Protein AF-A0A7S4KRR8-F1 (afdb_monomer)

Solvent-accessible surface area (backbone atoms only — not comparable to full-atom values): 12056 Å² total; per-residue (Å²): 136,89,76,77,79,89,68,69,63,74,64,55,74,74,54,78,60,84,80,49,83,87,52,84,79,89,83,80,93,78,90,85,87,77,56,80,87,52,41,64,64,51,51,54,59,52,55,76,64,73,79,77,84,92,72,88,53,81,90,50,73,87,49,55,78,84,73,42,84,67,44,70,57,54,50,50,51,52,52,49,51,53,50,52,51,53,52,52,54,51,35,52,77,71,69,49,80,78,77,76,72,66,87,82,59,71,79,68,79,62,90,62,52,76,65,56,52,47,52,55,53,48,52,51,52,49,52,58,50,50,52,53,51,51,49,55,51,50,51,50,58,48,51,55,51,49,52,53,50,53,53,53,53,51,51,51,53,50,52,68,68,54,60,82,80,67,85,50,80,65,66,63,52,56,57,57,54,54,61,66,62,68,79,75,75,83,133

pLDDT: mean 76.39, std 19.05, range [25.19, 97.94]

Mean predicted aligned error: 14.75 Å

Secondary structure (DSSP, 8-state):
--------HHHHHH---GGGGGSPPPP--------STTHHHHHHHHHHT--------GGGTTS-GGGSTTHHHHHHHHHHHHHHHHHHHHHHHTT---PPPPTTS-----SS-HHHHHHHHHHHHHHHHHHHHHHHHHHHHHHHHHHHHHHHHHHHHHHHH-------THHHHHHHHHHHHSTT---

Structure (mmCIF, N/CA/C/O backbone):
data_AF-A0A7S4KRR8-F1
#
_entry.id   AF-A0A7S4KRR8-F1
#
loop_
_atom_site.group_PDB
_atom_site.id
_atom_site.type_symbol
_atom_site.label_atom_id
_atom_site.label_alt_id
_atom_site.label_comp_id
_atom_site.label_asym_id
_atom_site.label_entity_id
_atom_site.label_seq_id
_atom_site.pdbx_PDB_ins_code
_atom_site.Cartn_x
_atom_site.Cartn_y
_atom_site.Cartn_z
_atom_site.occupancy
_atom_site.B_iso_or_equiv
_atom_site.auth_seq_id
_atom_site.auth_comp_id
_atom_site.auth_asym_id
_atom_site.auth_atom_id
_atom_site.pdbx_PDB_model_num
ATOM 1 N N . MET A 1 1 ? 25.929 10.416 -24.984 1.00 28.77 1 MET A N 1
ATOM 2 C CA . MET A 1 1 ? 25.888 11.420 -26.071 1.00 28.77 1 MET A CA 1
ATOM 3 C C . MET A 1 1 ? 24.657 11.107 -26.909 1.00 28.77 1 MET A C 1
ATOM 5 O O . MET A 1 1 ? 24.677 10.160 -27.684 1.00 28.77 1 MET A O 1
ATOM 9 N N . VAL A 1 2 ? 23.551 11.800 -26.635 1.00 28.25 2 VAL A N 1
ATOM 10 C CA . VAL A 1 2 ? 22.257 11.583 -27.295 1.00 28.25 2 VAL A CA 1
ATOM 11 C C . VAL A 1 2 ? 22.365 12.140 -28.711 1.00 28.25 2 VAL A C 1
ATOM 13 O O . VAL A 1 2 ? 22.336 13.350 -28.912 1.00 28.25 2 VAL A O 1
ATOM 16 N N . LYS A 1 3 ? 22.569 11.261 -29.694 1.00 25.19 3 LYS A N 1
ATOM 17 C CA . LYS A 1 3 ? 22.280 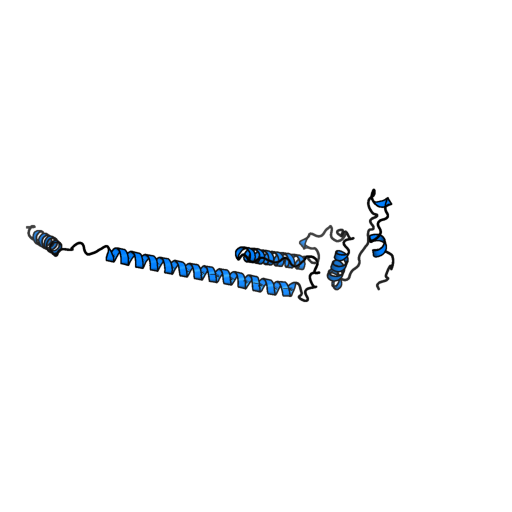11.583 -31.090 1.00 25.19 3 LYS A CA 1
ATOM 18 C C . LYS A 1 3 ? 20.818 11.238 -31.304 1.00 25.19 3 LYS A C 1
ATOM 20 O O . LYS A 1 3 ? 20.469 10.067 -31.424 1.00 25.19 3 LYS A O 1
ATOM 25 N N . ALA A 1 4 ? 19.986 12.271 -31.290 1.00 33.44 4 ALA A N 1
ATOM 26 C CA . ALA A 1 4 ? 18.624 12.187 -31.767 1.00 33.44 4 ALA A CA 1
ATOM 27 C C . ALA A 1 4 ? 18.644 11.631 -33.199 1.00 33.44 4 ALA A C 1
ATOM 29 O O . ALA A 1 4 ? 19.216 12.237 -34.104 1.00 33.44 4 ALA A O 1
ATOM 30 N N . CYS A 1 5 ? 18.031 10.467 -33.401 1.00 31.53 5 CYS A N 1
ATOM 31 C CA . CYS A 1 5 ? 17.281 10.272 -34.630 1.00 31.53 5 CYS A CA 1
ATOM 32 C C . CYS A 1 5 ? 16.010 11.105 -34.459 1.00 31.53 5 CYS A C 1
ATOM 34 O O . CYS A 1 5 ? 15.013 10.622 -33.931 1.00 31.53 5 CYS A O 1
ATOM 36 N N . GLU A 1 6 ? 16.073 12.380 -34.843 1.00 43.22 6 GLU A N 1
ATOM 37 C CA . GLU A 1 6 ? 14.882 13.123 -35.249 1.00 43.22 6 GLU A CA 1
ATOM 38 C C . GLU A 1 6 ? 14.344 12.450 -36.517 1.00 43.22 6 GLU A C 1
ATOM 40 O O . GLU A 1 6 ? 14.723 12.823 -37.619 1.00 43.22 6 GLU A O 1
ATOM 45 N N . MET A 1 7 ? 13.542 11.395 -36.366 1.00 39.62 7 MET A N 1
ATOM 46 C CA . MET A 1 7 ? 12.653 10.890 -37.415 1.00 39.62 7 MET A CA 1
ATOM 47 C C . MET A 1 7 ? 11.446 10.179 -36.777 1.00 39.62 7 MET A C 1
ATOM 49 O O . MET A 1 7 ? 11.552 9.067 -36.265 1.00 39.62 7 MET A O 1
ATOM 53 N N . ASP A 1 8 ? 10.296 10.853 -36.843 1.00 47.62 8 ASP A N 1
ATOM 54 C CA . ASP A 1 8 ? 8.976 10.309 -37.195 1.00 47.62 8 ASP A CA 1
ATOM 55 C C . ASP A 1 8 ? 8.372 9.147 -36.396 1.00 47.62 8 ASP A C 1
ATOM 57 O O . ASP A 1 8 ? 7.669 8.311 -36.967 1.00 47.62 8 ASP A O 1
ATOM 61 N N . ILE A 1 9 ? 8.543 9.090 -35.074 1.00 55.12 9 ILE A N 1
ATOM 62 C CA . ILE A 1 9 ? 7.692 8.198 -34.260 1.00 55.12 9 ILE A CA 1
ATOM 63 C C . ILE A 1 9 ? 6.317 8.851 -34.025 1.00 55.12 9 ILE A C 1
ATOM 65 O O . ILE A 1 9 ? 5.283 8.232 -34.268 1.00 55.12 9 ILE A O 1
ATOM 69 N N . HIS A 1 10 ? 6.285 10.135 -33.646 1.00 49.78 10 HIS A N 1
ATOM 70 C CA . HIS A 1 10 ? 5.034 10.857 -33.368 1.00 49.78 10 HIS A CA 1
ATOM 71 C C . HIS A 1 10 ? 4.153 11.096 -34.607 1.00 49.78 10 HIS A C 1
ATOM 73 O O . HIS A 1 10 ? 2.929 11.113 -34.483 1.00 49.78 10 HIS A O 1
ATOM 79 N N . GLU A 1 11 ? 4.749 11.283 -35.788 1.00 50.28 11 GLU A N 1
ATOM 80 C CA . GLU A 1 11 ? 4.009 11.614 -37.016 1.00 50.28 11 GLU A CA 1
ATOM 81 C C . GLU A 1 11 ? 3.415 10.364 -37.697 1.00 50.28 11 GLU A C 1
ATOM 83 O O . GLU A 1 11 ? 2.292 10.404 -38.207 1.00 50.28 11 GLU A O 1
ATOM 88 N N . ARG A 1 12 ? 4.101 9.212 -37.597 1.00 52.66 12 ARG A N 1
ATOM 89 C CA . ARG A 1 12 ? 3.591 7.910 -38.064 1.00 52.66 12 ARG A CA 1
ATOM 90 C C . ARG A 1 12 ? 2.498 7.321 -37.174 1.00 52.66 12 ARG A C 1
ATOM 92 O O . ARG A 1 12 ? 1.544 6.775 -37.709 1.00 52.66 12 ARG A O 1
ATOM 99 N N . LEU A 1 13 ? 2.588 7.473 -35.849 1.00 55.28 13 LEU A N 1
ATOM 100 C CA . LEU A 1 13 ? 1.563 6.960 -34.923 1.00 55.28 13 LEU A CA 1
ATOM 101 C C . LEU A 1 13 ? 0.211 7.689 -35.050 1.00 55.28 13 LEU A C 1
ATOM 103 O O . LEU A 1 13 ? -0.828 7.127 -34.719 1.00 55.28 13 LEU A O 1
ATOM 107 N N . ARG A 1 14 ? 0.197 8.947 -35.517 1.00 55.78 14 ARG A N 1
ATOM 108 C CA . ARG A 1 14 ? -1.020 9.782 -35.565 1.00 55.78 14 ARG A CA 1
ATOM 109 C C . ARG A 1 14 ? -1.817 9.653 -36.872 1.00 55.78 14 ARG A C 1
ATOM 111 O O . ARG A 1 14 ? -2.965 10.090 -36.918 1.00 55.78 14 ARG A O 1
ATOM 118 N N . SER A 1 15 ? -1.243 9.074 -37.928 1.00 54.81 15 SER A N 1
ATOM 119 C CA . SER A 1 15 ? -1.900 8.956 -39.238 1.00 54.81 15 SER A CA 1
ATOM 120 C C . SER A 1 15 ? -1.900 7.509 -39.748 1.00 54.81 15 SER A C 1
ATOM 122 O O . SER A 1 15 ? -1.055 7.136 -40.560 1.00 54.81 15 SER A O 1
ATOM 124 N N . PRO A 1 16 ? -2.849 6.664 -39.298 1.00 58.31 16 PRO A N 1
ATOM 125 C CA . PRO A 1 16 ? -2.998 5.331 -39.864 1.00 58.31 16 PRO A CA 1
ATOM 126 C C . PRO A 1 16 ? -3.380 5.460 -41.342 1.00 58.31 16 PRO A C 1
ATOM 128 O O . PRO A 1 16 ? -4.400 6.067 -41.688 1.00 58.31 16 PRO A O 1
ATOM 131 N N . HIS A 1 17 ? -2.557 4.907 -42.233 1.00 59.97 17 HIS A N 1
ATOM 132 C CA . HIS A 1 17 ? -2.926 4.816 -43.638 1.00 59.97 17 HIS A CA 1
ATOM 133 C C . HIS A 1 17 ? -4.131 3.863 -43.767 1.00 59.97 17 HIS A C 1
ATOM 135 O O . HIS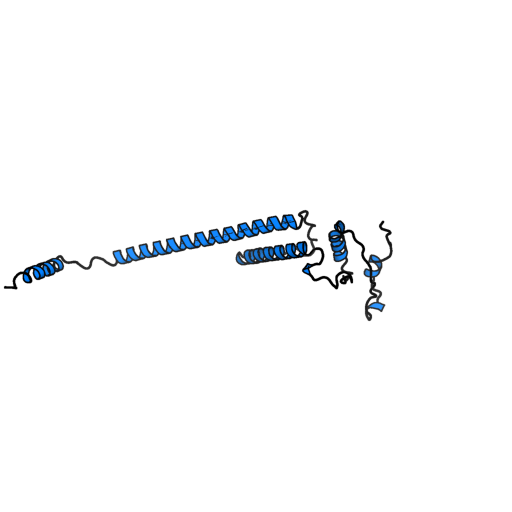 A 1 17 ? -4.120 2.773 -43.196 1.00 59.97 17 HIS A O 1
ATOM 141 N N . PRO A 1 18 ? -5.182 4.229 -44.525 1.00 59.41 18 PRO A N 1
ATOM 142 C CA . PRO A 1 18 ? -6.429 3.457 -44.593 1.00 59.41 18 PRO A CA 1
ATOM 143 C C . PRO A 1 18 ? -6.266 2.031 -45.158 1.00 59.41 18 PRO A C 1
ATOM 145 O O . PRO A 1 18 ? -7.139 1.191 -44.960 1.00 59.41 18 PRO A O 1
ATOM 148 N N . GLU A 1 19 ? -5.147 1.741 -45.825 1.00 60.22 19 GLU A N 1
ATOM 149 C CA . GLU A 1 19 ? -4.787 0.417 -46.358 1.00 60.22 19 GLU A CA 1
ATOM 150 C C . GLU A 1 19 ? -4.396 -0.594 -45.254 1.00 60.22 19 GLU A C 1
ATOM 152 O O . GLU A 1 19 ? -4.506 -1.804 -45.457 1.00 60.22 19 GLU A O 1
ATOM 157 N N . ASP A 1 20 ? -3.988 -0.126 -44.066 1.00 62.31 20 ASP A N 1
ATOM 158 C CA . ASP A 1 20 ? -3.462 -0.980 -42.991 1.00 62.31 20 ASP A CA 1
ATOM 159 C C . ASP A 1 20 ? -4.557 -1.587 -42.093 1.00 62.31 20 ASP A C 1
ATOM 161 O O . ASP A 1 20 ? -4.287 -2.493 -41.311 1.00 62.31 20 ASP A O 1
ATOM 165 N N . ALA A 1 21 ? -5.827 -1.193 -42.248 1.00 69.00 21 ALA A N 1
ATOM 166 C CA . ALA A 1 21 ? -6.932 -1.684 -41.412 1.00 69.00 21 ALA A CA 1
ATOM 167 C C . ALA A 1 21 ? -7.203 -3.204 -41.529 1.00 69.00 21 ALA A C 1
ATOM 169 O O . ALA A 1 21 ? -7.824 -3.797 -40.648 1.00 69.00 21 ALA A O 1
ATOM 170 N N . PHE A 1 22 ? -6.746 -3.853 -42.607 1.00 79.38 22 PHE A N 1
ATOM 171 C CA . PHE A 1 22 ? -6.922 -5.295 -42.844 1.00 79.38 22 PHE A CA 1
ATOM 172 C C . PHE A 1 22 ? -5.655 -6.127 -42.574 1.00 79.38 22 PHE A C 1
ATOM 174 O O . PHE A 1 22 ? -5.625 -7.328 -42.884 1.00 79.38 22 PHE A O 1
ATOM 181 N N . ARG A 1 23 ? -4.584 -5.521 -42.048 1.00 79.56 23 ARG A N 1
ATOM 182 C CA . ARG A 1 23 ? -3.299 -6.178 -41.770 1.00 79.56 23 ARG A CA 1
ATOM 183 C C . ARG A 1 23 ? -2.748 -5.731 -40.416 1.00 79.56 23 ARG A C 1
ATOM 185 O O . ARG A 1 23 ? -3.159 -4.728 -39.859 1.00 79.56 23 ARG A O 1
ATOM 192 N N . SER A 1 24 ? -1.839 -6.523 -39.856 1.00 83.25 24 SER A N 1
ATOM 193 C CA . SER A 1 24 ? -1.116 -6.127 -38.648 1.00 83.25 24 SER A CA 1
ATOM 194 C C . SER A 1 24 ? -0.175 -4.963 -38.950 1.00 83.25 24 SER A C 1
ATOM 196 O O . SER A 1 24 ? 0.504 -4.979 -39.981 1.00 83.25 24 SER A O 1
ATOM 198 N N . GLU A 1 25 ? -0.072 -4.020 -38.018 1.00 78.62 25 GLU A N 1
ATOM 199 C CA . GLU A 1 25 ? 0.896 -2.930 -38.096 1.00 78.62 25 GLU A CA 1
ATOM 200 C C . GLU A 1 25 ? 2.341 -3.455 -38.035 1.00 78.62 25 GLU A C 1
ATOM 202 O O . GLU A 1 25 ? 2.633 -4.519 -37.475 1.00 78.62 25 GLU A O 1
ATOM 207 N N . ARG A 1 26 ? 3.266 -2.730 -38.670 1.00 79.00 26 ARG A N 1
ATOM 208 C CA . ARG A 1 26 ? 4.679 -3.118 -38.713 1.00 79.00 26 ARG A CA 1
ATOM 209 C C . ARG A 1 26 ? 5.337 -2.870 -37.357 1.00 79.00 26 ARG A C 1
ATOM 211 O O . ARG A 1 26 ? 5.502 -1.728 -36.950 1.00 79.00 26 ARG A O 1
ATOM 218 N N . MET A 1 27 ? 5.801 -3.940 -36.718 1.00 81.94 27 MET A N 1
ATOM 219 C CA . MET A 1 27 ? 6.538 -3.876 -35.453 1.00 81.94 27 MET A CA 1
ATOM 220 C C . MET A 1 27 ? 8.050 -3.783 -35.690 1.00 81.94 27 MET A C 1
ATOM 222 O O . MET A 1 27 ? 8.590 -4.456 -36.572 1.00 81.94 27 MET A O 1
ATOM 226 N N . VAL A 1 28 ? 8.744 -2.988 -34.874 1.00 85.25 28 VAL A N 1
ATOM 227 C CA . VAL A 1 28 ? 10.210 -2.858 -34.883 1.00 85.25 28 VAL A CA 1
ATOM 228 C C . VAL A 1 28 ? 10.751 -3.190 -33.496 1.00 85.25 28 VAL A C 1
ATOM 230 O O . VAL A 1 28 ? 10.221 -2.724 -32.492 1.00 85.25 28 VAL A O 1
ATOM 233 N N . LEU A 1 29 ? 11.822 -3.987 -33.439 1.00 85.94 29 LEU A N 1
ATOM 234 C CA . LEU A 1 29 ? 12.554 -4.236 -32.200 1.00 85.94 29 LEU A CA 1
ATOM 235 C C . LEU A 1 29 ? 13.582 -3.120 -31.981 1.00 85.94 29 LEU A C 1
ATOM 237 O O . LEU A 1 29 ? 14.450 -2.904 -32.828 1.00 85.94 29 LEU A O 1
ATOM 241 N N . VAL A 1 30 ? 13.502 -2.442 -30.838 1.00 85.19 30 VAL A N 1
ATOM 242 C CA . VAL A 1 30 ? 14.428 -1.372 -30.444 1.00 85.19 30 VAL A CA 1
ATOM 243 C C . VAL A 1 30 ? 15.174 -1.790 -29.180 1.00 85.19 30 VAL A C 1
ATOM 245 O O . VAL A 1 30 ? 14.573 -2.305 -28.240 1.00 85.19 30 VAL A O 1
ATOM 248 N N . GLN A 1 31 ? 16.489 -1.564 -29.148 1.00 86.94 31 GLN A N 1
ATOM 249 C CA . GLN A 1 31 ? 17.306 -1.764 -27.953 1.00 86.94 31 GLN A CA 1
ATOM 250 C C . GLN A 1 31 ? 17.457 -0.436 -27.204 1.00 86.94 31 GLN A C 1
ATOM 252 O O . GLN A 1 31 ? 18.075 0.501 -27.707 1.00 86.94 31 GLN A O 1
ATOM 257 N N . LEU A 1 32 ? 16.900 -0.369 -25.995 1.00 85.38 32 LEU A N 1
ATOM 258 C CA . LEU A 1 32 ? 16.946 0.810 -25.134 1.00 85.38 32 LEU A CA 1
ATOM 259 C C . LEU A 1 32 ? 18.141 0.711 -24.176 1.00 85.38 32 LEU A C 1
ATOM 261 O O . LEU A 1 32 ? 18.264 -0.259 -23.428 1.00 85.38 32 LEU A O 1
ATOM 265 N N . LEU A 1 33 ? 19.024 1.709 -24.197 1.00 87.06 33 LEU A N 1
ATOM 266 C CA . LEU A 1 33 ? 20.138 1.837 -23.256 1.00 87.06 33 LEU A CA 1
ATOM 267 C C . LEU A 1 33 ? 19.863 3.037 -22.354 1.00 87.06 33 LEU A C 1
ATOM 269 O O . LEU A 1 33 ? 19.815 4.168 -22.831 1.00 87.06 33 LEU A O 1
ATOM 273 N N . MET A 1 34 ? 19.682 2.782 -21.062 1.00 87.31 34 MET A N 1
ATOM 274 C CA . MET A 1 34 ? 19.346 3.797 -20.065 1.00 87.31 34 MET A CA 1
ATOM 275 C C . MET A 1 34 ? 20.239 3.686 -18.838 1.00 87.31 34 MET A C 1
ATOM 277 O O . MET A 1 34 ? 20.687 2.599 -18.468 1.00 87.31 34 MET A O 1
ATOM 281 N N . GLU A 1 35 ? 20.492 4.832 -18.217 1.00 90.56 35 GLU A N 1
ATOM 282 C CA . GLU A 1 35 ? 21.150 4.908 -16.921 1.00 90.56 35 GLU A CA 1
ATOM 283 C C . GLU A 1 35 ? 20.165 4.545 -15.809 1.00 90.56 35 GLU A C 1
ATOM 285 O O . GLU A 1 35 ? 18.971 4.827 -15.905 1.00 90.56 35 GLU A O 1
ATOM 290 N N . ARG A 1 36 ? 20.667 3.908 -14.745 1.00 87.00 36 ARG A N 1
ATOM 291 C CA . ARG A 1 36 ? 19.823 3.385 -13.663 1.00 87.00 36 ARG A CA 1
ATOM 292 C C . ARG A 1 36 ? 19.020 4.482 -12.961 1.00 87.00 36 ARG A C 1
ATOM 294 O O . ARG A 1 36 ? 17.881 4.234 -12.591 1.00 87.00 36 ARG A O 1
ATOM 301 N N . GLU A 1 37 ? 19.603 5.663 -12.791 1.00 87.06 37 GLU A N 1
ATOM 302 C CA . GLU A 1 37 ? 18.969 6.788 -12.092 1.00 87.06 37 GLU A CA 1
ATOM 303 C C . GLU A 1 37 ? 17.810 7.389 -12.896 1.00 87.06 37 GLU A C 1
ATOM 305 O O . GLU A 1 37 ? 16.789 7.754 -12.328 1.00 87.06 37 GLU A O 1
ATOM 310 N N . ALA A 1 38 ? 17.925 7.404 -14.227 1.00 86.88 38 ALA A N 1
ATOM 311 C CA . ALA A 1 38 ? 16.892 7.916 -15.125 1.00 86.88 38 ALA A CA 1
ATOM 312 C C . ALA A 1 38 ? 15.867 6.848 -15.547 1.00 86.88 38 ALA A C 1
ATOM 314 O O . ALA A 1 38 ? 14.983 7.136 -16.356 1.00 86.88 38 ALA A O 1
ATOM 315 N N . ALA A 1 39 ? 15.993 5.610 -15.058 1.00 87.25 39 ALA A N 1
ATOM 316 C CA . ALA A 1 39 ? 15.187 4.488 -15.525 1.00 87.25 39 ALA A CA 1
ATOM 317 C C . ALA A 1 39 ? 13.695 4.673 -15.209 1.00 87.25 39 ALA A C 1
ATOM 319 O O . ALA A 1 39 ? 12.876 4.491 -16.105 1.00 87.25 39 ALA A O 1
ATOM 320 N N . HIS A 1 40 ? 13.348 5.079 -13.981 1.00 86.50 40 HIS A N 1
ATOM 321 C CA . HIS A 1 40 ? 11.953 5.298 -13.573 1.00 86.50 40 HIS A CA 1
ATOM 322 C C . HIS A 1 40 ? 11.304 6.411 -14.399 1.00 86.50 40 HIS A C 1
ATOM 324 O O . HIS A 1 40 ? 10.312 6.170 -15.077 1.00 86.50 40 HIS A O 1
ATOM 330 N N . ASP A 1 41 ? 11.949 7.579 -14.447 1.00 85.56 41 ASP A N 1
ATOM 331 C CA . ASP A 1 41 ? 11.474 8.738 -15.207 1.00 85.56 41 ASP A CA 1
ATOM 332 C C . ASP A 1 41 ? 11.283 8.414 -16.691 1.00 85.56 41 ASP A C 1
ATOM 334 O O . ASP A 1 41 ? 10.259 8.739 -17.282 1.00 85.56 41 ASP A O 1
ATOM 338 N N . SER A 1 42 ? 12.257 7.730 -17.295 1.00 87.38 42 SER A N 1
ATOM 339 C CA . SER A 1 42 ? 12.189 7.373 -18.712 1.00 87.38 42 SER A CA 1
ATOM 340 C C . SER A 1 42 ? 11.068 6.376 -18.989 1.00 87.38 42 SER A C 1
ATOM 342 O O . SER A 1 42 ? 10.373 6.510 -19.989 1.00 87.38 42 SER A O 1
ATOM 344 N N . VAL A 1 43 ? 10.892 5.364 -18.135 1.00 87.62 43 VAL A N 1
ATOM 345 C CA . VAL A 1 43 ? 9.831 4.363 -18.309 1.00 87.62 43 VAL A CA 1
ATOM 346 C C . VAL A 1 43 ? 8.452 4.992 -18.129 1.00 87.62 43 VAL A C 1
ATOM 348 O O . VAL A 1 43 ? 7.559 4.646 -18.896 1.00 87.62 43 VAL A O 1
ATOM 351 N N . ASP A 1 44 ? 8.292 5.944 -17.212 1.00 85.62 44 ASP A N 1
ATOM 352 C CA . ASP A 1 44 ? 7.034 6.675 -17.025 1.00 85.62 44 ASP A CA 1
ATOM 353 C C . ASP A 1 44 ? 6.659 7.484 -18.276 1.00 85.62 44 ASP A C 1
ATOM 355 O O . ASP A 1 44 ? 5.531 7.392 -18.764 1.00 85.62 44 ASP A O 1
ATOM 359 N N . GLU A 1 45 ? 7.610 8.218 -18.864 1.00 84.50 45 GLU A N 1
ATOM 360 C CA . GLU A 1 45 ? 7.362 8.952 -20.113 1.00 84.50 45 GLU A CA 1
ATOM 361 C C . GLU A 1 45 ? 7.050 8.008 -21.284 1.00 84.50 45 GLU A C 1
ATOM 363 O O . GLU A 1 45 ? 6.165 8.281 -22.095 1.00 84.50 45 GLU A O 1
ATOM 368 N N . LEU A 1 46 ? 7.740 6.865 -21.368 1.00 85.44 46 LEU A N 1
ATOM 369 C CA . LEU A 1 46 ? 7.462 5.852 -22.390 1.00 85.44 46 LEU A CA 1
ATO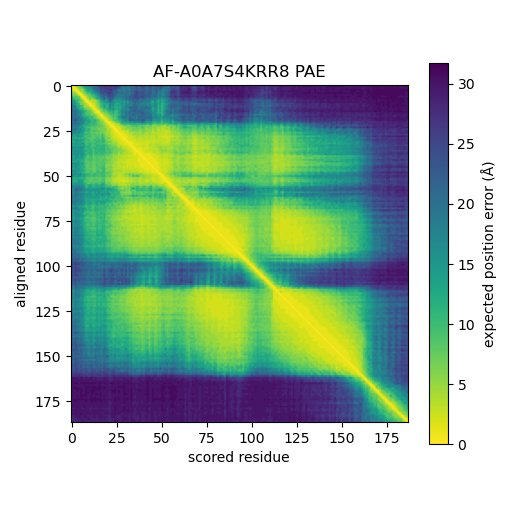M 370 C C . LEU A 1 46 ? 6.098 5.182 -22.178 1.00 85.44 46 LEU A C 1
ATOM 372 O O . LEU A 1 46 ? 5.435 4.843 -23.158 1.00 85.44 46 LEU A O 1
ATOM 376 N N . ALA A 1 47 ? 5.662 5.011 -20.929 1.00 84.50 47 ALA A N 1
ATOM 377 C CA . ALA A 1 47 ? 4.356 4.454 -20.599 1.00 84.50 47 ALA A CA 1
ATOM 378 C C . ALA A 1 47 ? 3.220 5.371 -21.069 1.00 84.50 47 ALA A C 1
ATOM 380 O O . ALA A 1 47 ? 2.250 4.871 -21.632 1.00 84.50 47 ALA A O 1
ATOM 381 N N . ARG A 1 48 ? 3.376 6.698 -20.951 1.00 81.50 48 ARG A N 1
ATOM 382 C CA . ARG A 1 48 ? 2.401 7.680 -21.469 1.00 81.50 48 ARG A CA 1
ATOM 383 C C . ARG A 1 48 ? 2.223 7.641 -22.987 1.00 81.50 48 ARG A C 1
ATOM 385 O O . ARG A 1 48 ? 1.192 8.073 -23.491 1.00 81.50 48 ARG A O 1
ATOM 392 N N . LEU A 1 49 ? 3.224 7.166 -23.730 1.00 83.81 49 LEU A N 1
ATOM 393 C CA . LEU A 1 49 ? 3.126 7.028 -25.187 1.00 83.81 49 LEU A CA 1
ATOM 394 C C . LEU A 1 49 ? 2.288 5.814 -25.618 1.00 83.81 49 LEU A C 1
ATOM 396 O O . LEU A 1 49 ? 1.873 5.764 -26.773 1.00 83.81 49 LEU A O 1
ATOM 400 N N . GLU A 1 50 ? 2.084 4.835 -24.727 1.00 79.88 50 GLU A N 1
ATOM 401 C CA . GLU A 1 50 ? 1.248 3.637 -24.926 1.00 79.88 50 GLU A CA 1
ATOM 402 C C . GLU A 1 50 ? 1.566 2.792 -26.184 1.00 79.88 50 GLU A C 1
ATOM 404 O O . GLU A 1 50 ? 0.754 1.986 -26.632 1.00 79.88 50 GLU A O 1
ATOM 409 N N . CYS A 1 51 ? 2.764 2.928 -26.763 1.00 80.00 51 CYS A N 1
ATOM 410 C CA . CYS A 1 51 ? 3.118 2.335 -28.062 1.00 80.00 51 CYS A CA 1
ATOM 411 C C . CYS A 1 51 ? 4.236 1.280 -27.997 1.00 80.00 51 CYS A C 1
ATOM 413 O O . CYS A 1 51 ? 4.826 0.924 -29.019 1.00 80.00 51 CYS A O 1
ATOM 415 N N . MET A 1 52 ? 4.559 0.778 -26.801 1.00 83.69 52 MET A N 1
ATOM 416 C CA . MET A 1 52 ? 5.709 -0.102 -26.582 1.00 83.69 52 MET A CA 1
ATOM 417 C C . MET A 1 52 ? 5.336 -1.383 -25.844 1.00 83.69 52 MET A C 1
ATOM 419 O O . MET A 1 52 ? 4.544 -1.386 -24.907 1.00 83.69 52 MET A O 1
ATOM 423 N N . HIS A 1 53 ? 5.968 -2.484 -26.250 1.00 84.94 53 HIS A N 1
ATOM 424 C CA . HIS A 1 53 ? 5.886 -3.766 -25.564 1.00 84.94 53 HIS A CA 1
ATOM 425 C C . HIS A 1 53 ? 7.273 -4.167 -25.059 1.00 84.94 53 HIS A C 1
ATOM 427 O O . HIS A 1 53 ? 8.193 -4.373 -25.853 1.00 84.94 53 HIS A O 1
ATOM 433 N N . PHE A 1 54 ? 7.427 -4.280 -23.739 1.00 87.19 54 PHE A N 1
ATOM 434 C CA . PHE A 1 54 ? 8.682 -4.702 -23.122 1.00 87.19 54 PHE A CA 1
ATOM 435 C C . PHE A 1 54 ? 8.829 -6.224 -23.178 1.00 87.19 54 PHE A C 1
ATOM 437 O O . PHE A 1 54 ? 7.948 -6.964 -22.744 1.00 87.19 54 PHE A O 1
ATOM 444 N N . ILE A 1 55 ? 9.972 -6.685 -23.681 1.00 85.44 55 ILE A N 1
ATOM 445 C CA . ILE A 1 55 ? 10.332 -8.104 -23.748 1.00 85.44 55 ILE A CA 1
ATOM 446 C C . ILE A 1 55 ? 11.423 -8.368 -22.710 1.00 85.44 55 ILE A C 1
ATOM 448 O O . ILE A 1 55 ? 12.316 -7.540 -22.518 1.00 85.44 55 ILE A O 1
ATOM 452 N N . ASP A 1 56 ? 11.367 -9.525 -22.045 1.00 80.38 56 ASP A N 1
ATOM 453 C CA . ASP A 1 56 ? 12.423 -9.914 -21.112 1.00 80.38 56 ASP A CA 1
ATOM 454 C C . ASP A 1 56 ? 13.749 -10.112 -21.861 1.00 80.38 56 ASP A C 1
ATOM 456 O O . ASP A 1 56 ? 13.831 -10.847 -22.850 1.00 80.38 56 ASP A O 1
ATOM 460 N N . SER A 1 57 ? 14.791 -9.432 -21.389 1.00 76.69 57 SER A N 1
ATOM 461 C CA . SER A 1 57 ? 16.118 -9.505 -21.996 1.00 76.69 57 SER A CA 1
ATOM 462 C C . SER A 1 57 ? 16.719 -10.901 -21.826 1.00 76.69 57 SER A C 1
ATOM 464 O O . SER A 1 57 ? 16.536 -11.544 -20.789 1.00 76.69 57 SER A O 1
ATOM 466 N N . ASP A 1 58 ? 17.521 -11.346 -22.796 1.00 69.88 58 ASP A N 1
ATOM 467 C CA . ASP A 1 58 ? 18.221 -12.635 -22.716 1.00 69.88 58 ASP A CA 1
ATOM 468 C C . ASP A 1 58 ? 19.064 -12.776 -21.434 1.00 69.88 58 ASP A C 1
ATOM 470 O O . ASP A 1 58 ? 19.174 -13.864 -20.880 1.00 69.88 58 ASP A O 1
ATOM 474 N N . ALA A 1 59 ? 19.567 -11.663 -20.888 1.00 71.25 59 ALA A N 1
ATOM 475 C CA . ALA A 1 59 ? 20.353 -11.623 -19.652 1.00 71.25 59 ALA A CA 1
ATOM 476 C C . ALA A 1 59 ? 19.563 -11.951 -18.364 1.00 71.25 59 ALA A C 1
ATOM 478 O O . ALA A 1 59 ? 20.162 -12.127 -17.297 1.00 71.25 59 ALA A O 1
ATOM 479 N N . ASN A 1 60 ? 18.231 -11.998 -18.432 1.00 77.00 60 ASN A N 1
ATOM 480 C CA . ASN A 1 60 ? 17.346 -12.248 -17.292 1.00 77.00 60 ASN A CA 1
ATOM 481 C C . ASN A 1 60 ? 16.601 -13.588 -17.381 1.00 77.00 60 ASN A C 1
ATOM 483 O O . ASN A 1 60 ? 15.899 -13.944 -16.431 1.00 77.00 60 ASN A O 1
ATOM 487 N N . LYS A 1 61 ? 16.782 -14.351 -18.469 1.00 77.94 61 LYS A N 1
ATOM 488 C CA . LYS A 1 61 ? 16.139 -15.662 -18.667 1.00 77.94 61 LYS A CA 1
ATOM 489 C C . LYS A 1 61 ? 16.595 -16.710 -17.649 1.00 77.94 61 LYS A C 1
ATOM 491 O O . LYS A 1 61 ? 15.782 -17.513 -17.206 1.00 77.94 61 LYS A O 1
ATOM 496 N N . ASP A 1 62 ? 17.848 -16.633 -17.209 1.00 80.19 62 ASP A N 1
ATOM 497 C CA . ASP A 1 62 ? 18.422 -17.563 -16.225 1.00 80.19 62 ASP A CA 1
ATOM 498 C C . ASP A 1 62 ? 18.229 -17.107 -14.767 1.00 80.19 62 ASP A C 1
ATOM 500 O O . ASP A 1 62 ? 18.569 -17.827 -13.827 1.00 80.19 62 ASP A O 1
ATOM 504 N N . LYS A 1 63 ? 17.692 -15.897 -14.549 1.00 84.12 63 LYS A N 1
ATOM 505 C CA . LYS A 1 63 ? 17.512 -15.321 -13.211 1.00 84.12 63 LYS A CA 1
ATOM 506 C C . LYS A 1 63 ? 16.104 -15.578 -12.698 1.00 84.12 63 LYS A C 1
ATOM 508 O O . LYS A 1 63 ? 15.109 -15.218 -13.332 1.00 84.12 63 LYS A O 1
ATOM 513 N N . THR A 1 64 ? 16.018 -16.104 -11.479 1.00 84.81 64 THR A N 1
ATOM 514 C CA . THR A 1 64 ? 14.736 -16.230 -10.769 1.00 84.81 64 THR A CA 1
ATOM 515 C C . THR A 1 64 ? 14.174 -14.841 -10.456 1.00 84.81 64 THR A C 1
ATOM 517 O O . THR A 1 64 ? 14.942 -13.901 -10.257 1.00 84.81 64 THR A O 1
ATOM 520 N N . ALA A 1 65 ? 12.848 -14.702 -10.350 1.00 81.50 65 ALA A N 1
ATOM 521 C CA . ALA A 1 65 ? 12.173 -13.431 -10.063 1.00 81.50 65 ALA A CA 1
ATOM 522 C C . ALA A 1 65 ? 12.799 -12.641 -8.894 1.00 81.50 65 ALA A C 1
ATOM 524 O O . ALA A 1 65 ? 12.933 -11.429 -8.982 1.00 81.50 65 ALA A O 1
ATOM 525 N N . PHE A 1 66 ? 13.265 -13.322 -7.844 1.00 83.00 66 PHE A N 1
ATOM 526 C CA . PHE A 1 66 ? 13.883 -12.701 -6.664 1.00 83.00 66 PHE A CA 1
ATOM 527 C C . PHE A 1 66 ? 15.320 -12.200 -6.858 1.00 83.00 66 PHE A C 1
ATOM 529 O O . PHE A 1 66 ? 15.809 -11.432 -6.038 1.00 83.00 66 PHE A O 1
ATOM 536 N N . GLN A 1 67 ? 16.004 -12.653 -7.907 1.00 86.56 67 GLN A N 1
ATOM 537 C CA . GLN A 1 67 ? 17.379 -12.260 -8.241 1.00 86.56 67 GLN A CA 1
ATOM 538 C C . GLN A 1 67 ? 17.414 -11.114 -9.258 1.00 86.56 67 GLN A C 1
ATOM 540 O O . GLN A 1 67 ? 18.489 -10.669 -9.667 1.00 86.56 67 GLN A O 1
ATOM 545 N N . ARG A 1 68 ? 16.241 -10.670 -9.718 1.00 86.69 68 ARG A N 1
ATOM 546 C CA . ARG A 1 68 ? 16.113 -9.570 -10.665 1.00 86.69 68 ARG A CA 1
ATOM 547 C C . ARG A 1 68 ? 16.405 -8.236 -9.963 1.00 86.69 68 ARG A C 1
ATOM 549 O O . ARG A 1 68 ? 16.230 -8.116 -8.749 1.00 86.69 68 ARG A O 1
ATOM 556 N N . PRO A 1 69 ? 16.877 -7.229 -10.708 1.00 85.44 69 PRO A N 1
ATOM 557 C CA . PRO A 1 69 ? 16.986 -5.875 -10.175 1.00 85.44 69 PRO A CA 1
ATOM 558 C C . PRO A 1 69 ? 15.598 -5.317 -9.784 1.00 85.44 69 PRO A C 1
ATOM 560 O O . PRO A 1 69 ? 14.579 -5.784 -10.289 1.00 85.44 69 PRO A O 1
ATOM 563 N N . TRP A 1 70 ? 15.571 -4.348 -8.860 1.00 85.88 70 TRP A N 1
ATOM 564 C CA . TRP A 1 70 ? 14.373 -3.651 -8.337 1.00 85.88 70 TRP A CA 1
ATOM 565 C C . TRP A 1 70 ? 13.351 -4.488 -7.540 1.00 85.88 70 TRP A C 1
ATOM 567 O O . TRP A 1 70 ? 12.305 -3.979 -7.148 1.00 85.88 70 TRP A O 1
ATOM 577 N N . VAL A 1 71 ? 13.654 -5.744 -7.194 1.00 89.94 71 VAL A N 1
ATOM 578 C CA . VAL A 1 71 ? 12.746 -6.601 -6.396 1.00 89.94 71 VAL A CA 1
ATOM 579 C C . VAL A 1 71 ? 12.384 -5.990 -5.037 1.00 89.94 71 VAL A C 1
ATOM 581 O O . VAL A 1 71 ? 11.270 -6.185 -4.557 1.00 89.94 71 VAL A O 1
ATOM 584 N N . SER A 1 72 ? 13.303 -5.257 -4.404 1.00 89.12 72 SER A N 1
ATOM 585 C CA . SER A 1 72 ? 13.041 -4.569 -3.134 1.00 89.12 72 SER A CA 1
ATOM 586 C C . SER A 1 72 ? 11.959 -3.498 -3.263 1.00 89.12 72 SER A C 1
ATOM 588 O O . SER A 1 72 ? 11.094 -3.410 -2.401 1.00 89.12 72 SER A O 1
ATOM 590 N N . GLU A 1 73 ? 11.984 -2.723 -4.346 1.00 88.06 73 GLU A N 1
ATOM 591 C CA . GLU A 1 73 ? 11.010 -1.658 -4.604 1.00 88.06 73 GLU A CA 1
ATOM 592 C C . GLU A 1 73 ? 9.646 -2.239 -4.979 1.00 88.06 73 GLU A C 1
ATOM 594 O O . GLU A 1 73 ? 8.625 -1.774 -4.486 1.00 88.06 73 GLU A O 1
ATOM 599 N N . VAL A 1 74 ? 9.618 -3.326 -5.759 1.00 90.19 74 VAL A N 1
ATOM 600 C CA . VAL A 1 74 ? 8.368 -4.044 -6.061 1.00 90.19 74 VAL A CA 1
ATOM 601 C C . VAL A 1 74 ? 7.715 -4.566 -4.780 1.00 90.19 74 VAL A C 1
ATOM 603 O O . VAL A 1 74 ? 6.516 -4.390 -4.584 1.00 90.19 74 VAL A O 1
ATOM 606 N N . ARG A 1 75 ? 8.503 -5.152 -3.870 1.00 91.00 75 ARG A N 1
ATOM 607 C CA . ARG A 1 75 ? 7.997 -5.599 -2.562 1.00 91.00 75 ARG A CA 1
ATOM 608 C C . ARG A 1 75 ? 7.473 -4.441 -1.716 1.00 91.00 75 ARG A C 1
ATOM 610 O O . ARG A 1 75 ? 6.440 -4.591 -1.075 1.00 91.00 75 ARG A O 1
ATOM 617 N N . LEU A 1 76 ? 8.153 -3.295 -1.744 1.00 90.94 76 LEU A N 1
ATOM 618 C CA . LEU A 1 76 ? 7.707 -2.089 -1.049 1.00 90.94 76 LEU A CA 1
ATOM 619 C C . LEU A 1 76 ? 6.337 -1.625 -1.568 1.00 90.94 76 LEU A C 1
ATOM 621 O O . LEU A 1 76 ? 5.436 -1.357 -0.777 1.00 90.94 76 LEU A O 1
ATOM 625 N N . CYS A 1 77 ? 6.144 -1.611 -2.889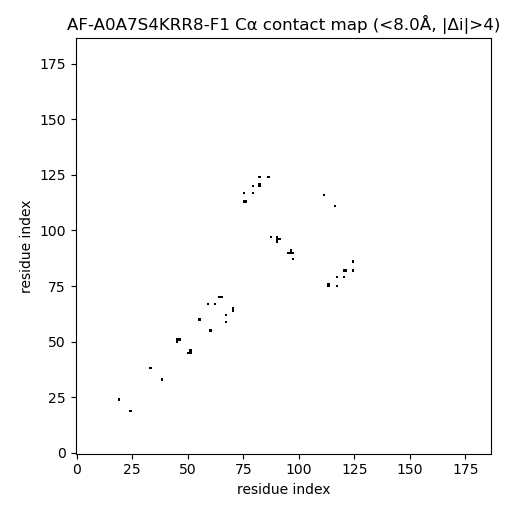 1.00 91.81 77 CYS A N 1
ATOM 626 C CA . CYS A 1 77 ? 4.851 -1.318 -3.505 1.00 91.81 77 CYS A CA 1
ATOM 627 C C . CYS A 1 77 ? 3.764 -2.331 -3.110 1.00 91.81 77 CYS A C 1
ATOM 629 O O . CYS A 1 77 ? 2.633 -1.932 -2.836 1.00 91.81 77 CYS A O 1
ATOM 631 N N . ASP A 1 78 ? 4.085 -3.625 -3.046 1.00 93.50 78 ASP A N 1
ATOM 632 C CA . ASP A 1 78 ? 3.136 -4.655 -2.605 1.00 93.50 78 ASP A CA 1
ATOM 633 C C . ASP A 1 78 ? 2.690 -4.439 -1.147 1.00 93.50 78 ASP A C 1
ATOM 635 O O . ASP A 1 78 ? 1.498 -4.552 -0.831 1.00 93.50 78 ASP A O 1
ATOM 639 N N . ASP A 1 79 ? 3.620 -4.064 -0.266 1.00 92.50 79 ASP A N 1
ATOM 640 C CA . ASP A 1 79 ? 3.322 -3.736 1.130 1.00 92.50 79 ASP A CA 1
ATOM 641 C C . ASP A 1 79 ? 2.457 -2.473 1.253 1.00 92.50 79 ASP A C 1
ATOM 643 O O . ASP A 1 79 ? 1.477 -2.462 2.007 1.00 92.50 79 ASP A O 1
ATOM 647 N N . LEU A 1 80 ? 2.744 -1.443 0.455 1.00 92.81 80 LEU A N 1
ATOM 648 C CA . LEU A 1 80 ? 1.925 -0.232 0.372 1.00 92.81 80 LEU A CA 1
ATOM 649 C C . LEU A 1 80 ? 0.509 -0.534 -0.132 1.00 92.81 80 LEU A C 1
ATOM 651 O O . LEU A 1 80 ? -0.483 -0.085 0.445 1.00 92.81 80 LEU A O 1
ATOM 655 N N . LEU A 1 81 ? 0.377 -1.365 -1.166 1.00 93.12 81 LEU A N 1
ATOM 656 C CA . LEU A 1 81 ? -0.923 -1.803 -1.673 1.00 93.12 81 LEU A CA 1
ATOM 657 C C . LEU A 1 81 ? -1.710 -2.585 -0.616 1.00 93.12 81 LEU A C 1
ATOM 659 O O . LEU A 1 81 ? -2.932 -2.430 -0.520 1.00 93.12 81 LEU A O 1
ATOM 663 N N . ARG A 1 82 ? -1.041 -3.407 0.201 1.00 94.88 82 ARG A N 1
ATOM 664 C CA . ARG A 1 82 ? -1.668 -4.094 1.341 1.00 94.88 82 ARG A CA 1
ATOM 665 C C . ARG A 1 82 ? -2.222 -3.088 2.356 1.00 94.88 82 ARG A C 1
ATOM 667 O O . ARG A 1 82 ? -3.355 -3.263 2.811 1.00 94.88 82 ARG A O 1
ATOM 674 N N . GLN A 1 83 ? -1.467 -2.040 2.683 1.00 93.62 83 GLN A N 1
ATOM 675 C CA . GLN A 1 83 ? -1.892 -0.970 3.597 1.00 93.62 83 GLN A CA 1
ATOM 676 C C . GLN A 1 83 ? -3.085 -0.182 3.045 1.00 93.62 83 GLN A C 1
ATOM 678 O O . GLN A 1 83 ? -4.103 -0.032 3.725 1.00 93.62 83 GLN A O 1
ATOM 683 N N . LEU A 1 84 ? -3.030 0.221 1.775 1.00 92.31 84 LEU A N 1
ATOM 684 C CA . LEU A 1 84 ? -4.120 0.943 1.115 1.00 92.31 84 LEU A CA 1
ATOM 685 C C . LEU A 1 84 ? -5.418 0.125 1.064 1.00 92.31 84 LEU A C 1
ATOM 687 O O . LEU A 1 84 ? -6.508 0.674 1.244 1.00 92.31 84 LEU A O 1
ATOM 691 N N . ARG A 1 85 ? -5.334 -1.200 0.878 1.00 92.94 85 ARG A N 1
ATOM 692 C CA . ARG A 1 85 ? -6.511 -2.085 0.966 1.00 92.94 85 ARG A CA 1
ATOM 693 C C . ARG A 1 85 ? -7.143 -2.044 2.356 1.00 92.94 85 ARG A C 1
ATOM 695 O O . ARG A 1 85 ? -8.366 -1.947 2.446 1.00 92.94 85 ARG A O 1
ATOM 702 N N . LEU A 1 86 ? -6.333 -2.057 3.417 1.00 91.56 86 LEU A N 1
ATOM 703 C CA . LEU A 1 86 ? -6.818 -1.952 4.795 1.00 91.56 86 LEU A CA 1
ATOM 704 C C . LEU A 1 86 ? -7.539 -0.619 5.038 1.00 91.56 86 LEU A C 1
ATOM 706 O O . LEU A 1 86 ? -8.632 -0.616 5.609 1.00 91.56 86 LEU A O 1
ATOM 710 N N . PHE A 1 87 ? -6.980 0.499 4.569 1.00 92.19 87 PHE A N 1
ATOM 711 C CA . PHE A 1 87 ? -7.620 1.813 4.692 1.00 92.19 87 PHE A CA 1
ATOM 712 C C . PHE A 1 87 ? -8.924 1.896 3.912 1.00 92.19 87 PHE A C 1
ATOM 714 O O . PHE A 1 87 ? -9.936 2.344 4.449 1.00 92.19 87 PHE A O 1
ATOM 721 N N . ARG A 1 88 ? -8.939 1.381 2.681 1.00 91.38 88 ARG A N 1
ATOM 722 C CA . ARG A 1 88 ? -10.151 1.316 1.864 1.00 91.38 88 ARG A CA 1
ATOM 723 C C . ARG A 1 88 ? -11.255 0.517 2.552 1.00 91.38 88 ARG A C 1
ATOM 725 O O . ARG A 1 88 ? -12.407 0.945 2.565 1.00 91.38 88 ARG A O 1
ATOM 732 N N . ASP A 1 89 ? -10.918 -0.630 3.130 1.00 91.88 89 ASP A N 1
ATOM 733 C CA . ASP A 1 89 ? -11.898 -1.482 3.801 1.00 91.88 89 ASP A CA 1
ATOM 734 C C . ASP A 1 89 ? -12.412 -0.847 5.101 1.00 91.88 89 ASP A C 1
ATOM 736 O O . ASP A 1 89 ? -13.599 -0.963 5.408 1.00 91.88 89 ASP A O 1
ATOM 740 N N . LYS A 1 90 ? -11.567 -0.112 5.835 1.00 90.06 90 LYS A N 1
ATOM 741 C CA . LYS A 1 90 ? -12.001 0.686 6.992 1.00 90.06 90 LYS A CA 1
ATOM 742 C C . LYS A 1 90 ? -12.906 1.848 6.603 1.00 90.06 90 LYS A C 1
ATOM 744 O O . LYS A 1 90 ? -13.970 1.996 7.198 1.00 90.06 90 LYS A O 1
ATOM 749 N N . ALA A 1 91 ? -12.531 2.621 5.588 1.00 90.50 91 ALA A N 1
ATOM 750 C CA . ALA A 1 91 ? -13.340 3.724 5.078 1.00 90.50 91 ALA A CA 1
ATOM 751 C C . ALA A 1 91 ? -14.737 3.238 4.661 1.00 90.50 91 ALA A C 1
ATOM 753 O O . ALA A 1 91 ? -15.744 3.820 5.061 1.00 90.50 91 ALA A O 1
ATOM 754 N N . ARG A 1 92 ? -14.807 2.096 3.963 1.00 89.81 92 ARG A N 1
ATOM 755 C CA . ARG A 1 92 ? -16.076 1.451 3.594 1.00 89.81 92 ARG A CA 1
ATOM 756 C C . ARG A 1 92 ? -16.922 1.060 4.803 1.00 89.81 92 ARG A C 1
ATOM 758 O O . ARG A 1 92 ? -18.124 1.297 4.788 1.00 89.81 92 ARG A O 1
ATOM 765 N N . ARG A 1 93 ? -16.322 0.482 5.851 1.00 89.88 93 ARG A N 1
ATOM 766 C CA . ARG A 1 93 ? -17.046 0.123 7.088 1.00 89.88 93 ARG A CA 1
ATOM 767 C C . ARG A 1 93 ? -17.615 1.343 7.811 1.00 89.88 93 ARG A C 1
ATOM 769 O O . ARG A 1 93 ? -18.658 1.228 8.439 1.00 89.88 93 ARG A O 1
ATOM 776 N N . LEU A 1 94 ? -16.947 2.489 7.702 1.00 88.69 94 LEU A N 1
ATOM 777 C CA . LEU A 1 94 ? -17.396 3.766 8.261 1.00 88.69 94 LEU A CA 1
ATOM 778 C C . LEU A 1 94 ? -18.404 4.503 7.360 1.00 88.69 94 LEU A C 1
ATOM 780 O O . LEU A 1 94 ? -18.861 5.582 7.721 1.00 88.69 94 LEU A O 1
ATOM 784 N N . GLY A 1 95 ? -18.751 3.949 6.191 1.00 88.06 95 GLY A N 1
ATOM 785 C CA . GLY A 1 95 ? -19.650 4.595 5.232 1.00 88.06 95 GLY A CA 1
ATOM 786 C C . GLY A 1 95 ? -19.037 5.803 4.519 1.00 88.06 95 GLY A C 1
ATOM 787 O O . GLY A 1 95 ? -19.767 6.596 3.930 1.00 88.06 95 GLY A O 1
ATOM 788 N N . LEU A 1 96 ? -17.710 5.959 4.556 1.00 85.50 96 LEU A N 1
ATOM 789 C CA . LEU A 1 96 ? -17.019 7.042 3.863 1.00 85.50 96 LEU A CA 1
ATOM 790 C C . LEU A 1 96 ? -16.978 6.738 2.361 1.00 85.50 96 LEU A C 1
ATOM 792 O O . LEU A 1 96 ? -16.388 5.742 1.929 1.00 85.50 96 LEU A O 1
ATOM 796 N N . SER A 1 97 ? -17.596 7.600 1.552 1.00 77.38 97 SER A N 1
ATOM 797 C CA . SER A 1 97 ? -17.452 7.553 0.099 1.00 77.38 97 SER A CA 1
ATOM 798 C C . SER A 1 97 ? -16.060 8.052 -0.275 1.00 77.38 97 SER A C 1
ATOM 800 O O . SER A 1 97 ? -15.767 9.244 -0.189 1.00 77.38 97 SER A O 1
ATOM 802 N N . LEU A 1 98 ? -15.190 7.134 -0.689 1.00 75.44 98 LEU A N 1
ATOM 803 C CA . LEU A 1 98 ? -13.935 7.498 -1.335 1.00 75.44 98 LEU A CA 1
ATOM 804 C C . LEU A 1 98 ? -14.288 8.051 -2.717 1.00 75.44 98 LEU A C 1
ATOM 806 O O . LEU A 1 98 ? -14.579 7.282 -3.633 1.00 75.44 98 LEU A O 1
ATOM 810 N N . ASN A 1 99 ? -14.325 9.377 -2.847 1.00 68.12 99 ASN A N 1
ATOM 811 C CA . ASN A 1 99 ? -14.463 10.021 -4.146 1.00 68.12 99 ASN A CA 1
ATOM 812 C C . ASN A 1 99 ? -13.254 9.601 -4.984 1.00 68.12 99 ASN A C 1
ATOM 814 O O . ASN A 1 99 ? -12.117 9.894 -4.616 1.00 68.12 99 ASN A O 1
ATOM 818 N N . SER A 1 100 ? -13.483 8.876 -6.079 1.00 61.50 100 SER A N 1
ATOM 819 C CA . SER A 1 100 ? -12.434 8.671 -7.069 1.00 61.50 100 SER A CA 1
ATOM 820 C C . SER A 1 100 ? -12.061 10.044 -7.610 1.00 61.50 100 SER A C 1
ATOM 822 O O . SER A 1 100 ? -12.923 10.733 -8.162 1.00 61.50 100 SER A O 1
ATOM 824 N N . LEU A 1 101 ? -10.803 10.447 -7.438 1.00 60.84 101 LEU A N 1
ATOM 825 C CA . LEU A 1 101 ? -10.251 11.537 -8.234 1.00 60.84 101 LEU A CA 1
ATOM 826 C C . LEU A 1 101 ? -10.483 11.199 -9.718 1.00 60.84 101 LEU A C 1
ATOM 828 O O . LEU A 1 101 ? -10.440 10.013 -10.076 1.00 60.84 101 LEU A O 1
ATOM 832 N N . PRO A 1 102 ? -10.809 12.187 -10.566 1.00 58.28 102 PRO A N 1
ATOM 833 C CA . PRO A 1 102 ? -10.923 11.947 -11.996 1.00 58.28 102 PRO A CA 1
ATOM 834 C C . PRO A 1 102 ? -9.616 11.323 -12.497 1.00 58.28 102 PRO A C 1
ATOM 836 O O . PRO A 1 102 ? -8.536 11.834 -12.222 1.00 58.28 102 PRO A O 1
ATOM 839 N N . LEU A 1 103 ? -9.735 10.201 -13.211 1.00 56.44 103 LEU A N 1
ATOM 840 C CA . LEU A 1 103 ? -8.613 9.424 -13.758 1.00 56.44 103 LEU A CA 1
ATOM 841 C C . LEU A 1 103 ? -7.717 10.235 -14.719 1.00 56.44 103 LEU A C 1
ATOM 843 O O . LEU A 1 103 ? -6.620 9.783 -15.022 1.00 56.44 103 LEU A O 1
ATOM 847 N N . ASP A 1 104 ? -8.185 11.403 -15.173 1.00 53.28 104 ASP A N 1
ATOM 848 C CA . ASP A 1 104 ? -7.492 12.302 -16.105 1.00 53.28 104 ASP A CA 1
ATOM 849 C C . ASP A 1 104 ? -6.530 13.293 -15.429 1.00 53.28 104 ASP A C 1
ATOM 851 O O . ASP A 1 104 ? -5.772 13.973 -16.123 1.00 53.28 104 ASP A O 1
ATOM 855 N N . GLU A 1 105 ? -6.538 13.417 -14.097 1.00 54.12 105 GLU A N 1
ATOM 856 C CA . GLU A 1 105 ? -5.451 14.128 -13.426 1.00 54.12 105 GLU A CA 1
ATOM 857 C C . GLU A 1 105 ? -4.269 13.172 -13.298 1.00 54.12 105 GLU A C 1
ATOM 859 O O . GLU A 1 105 ? -4.292 12.244 -12.486 1.00 54.12 105 GLU A O 1
ATOM 864 N N . GLU A 1 106 ? -3.247 13.408 -14.132 1.00 56.59 106 GLU A N 1
ATOM 865 C CA . GLU A 1 106 ? -1.910 12.829 -13.981 1.00 56.59 106 GLU A CA 1
ATOM 866 C C . GLU A 1 106 ? -1.594 12.762 -12.485 1.00 56.59 106 GLU A C 1
ATOM 868 O O . GLU A 1 106 ? -1.646 13.815 -11.836 1.00 56.59 106 GLU A O 1
ATOM 873 N N . PRO A 1 107 ? -1.315 11.572 -11.913 1.00 55.47 107 PRO A N 1
ATOM 874 C CA . PRO A 1 107 ? -0.961 11.469 -10.511 1.00 55.47 107 PRO A CA 1
ATOM 875 C C . PRO A 1 107 ? 0.268 12.345 -10.330 1.00 55.47 107 PRO A C 1
ATOM 877 O O . PRO A 1 107 ? 1.361 11.992 -10.776 1.00 55.47 107 PRO A O 1
ATOM 880 N N . GLY A 1 108 ? 0.048 13.544 -9.781 1.00 51.28 108 GLY A N 1
ATOM 881 C CA . GLY A 1 108 ? 1.067 14.569 -9.685 1.00 51.28 108 GLY A CA 1
ATOM 882 C C . GLY A 1 108 ? 2.258 13.914 -9.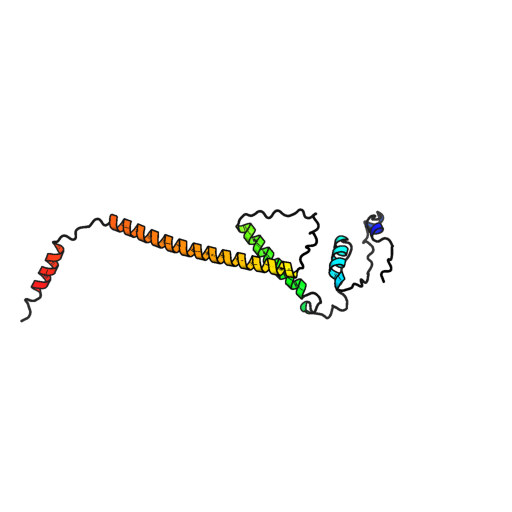033 1.00 51.28 108 GLY A C 1
ATOM 883 O O . GLY A 1 108 ? 2.105 13.404 -7.925 1.00 51.28 108 GLY A O 1
ATOM 884 N N . ARG A 1 109 ? 3.369 13.840 -9.781 1.00 54.53 109 ARG A N 1
ATOM 885 C CA . ARG A 1 109 ? 4.622 13.185 -9.402 1.00 54.53 109 ARG A CA 1
ATOM 886 C C . ARG A 1 109 ? 4.874 13.521 -7.940 1.00 54.53 109 ARG A C 1
ATOM 888 O O . ARG A 1 109 ? 5.264 14.646 -7.625 1.00 54.53 109 ARG A O 1
ATOM 895 N N . GLY A 1 110 ? 4.505 12.595 -7.056 1.00 53.09 110 GLY A N 1
ATOM 896 C CA . GLY A 1 110 ? 4.509 12.854 -5.630 1.00 53.09 110 GLY A CA 1
ATOM 897 C C . GLY A 1 110 ? 5.940 13.197 -5.283 1.00 53.09 110 GLY A C 1
ATOM 898 O O . GLY A 1 110 ? 6.834 12.399 -5.534 1.00 53.09 110 GLY A O 1
ATOM 899 N N . SER A 1 111 ? 6.179 14.407 -4.784 1.00 50.88 111 SER A N 1
ATOM 900 C CA . SER A 1 111 ? 7.529 14.846 -4.420 1.00 50.88 111 SER A CA 1
ATOM 901 C C . SER A 1 111 ? 8.151 13.971 -3.319 1.00 50.88 111 SER A C 1
ATOM 903 O O . SER A 1 111 ? 9.343 14.107 -3.052 1.00 50.88 111 SER A O 1
ATOM 905 N N . ALA A 1 112 ? 7.353 13.122 -2.667 1.00 62.84 112 ALA A N 1
ATOM 906 C CA . ALA A 1 112 ? 7.792 12.153 -1.679 1.00 62.84 112 ALA A CA 1
ATOM 907 C C . ALA A 1 112 ? 8.342 10.898 -2.369 1.00 62.84 112 ALA A C 1
ATOM 909 O O . ALA A 1 112 ? 7.701 10.330 -3.258 1.00 62.84 112 ALA A O 1
ATOM 910 N N . GLY A 1 113 ? 9.520 10.444 -1.939 1.00 77.12 113 GLY A N 1
ATOM 911 C CA . GLY A 1 113 ? 10.034 9.155 -2.376 1.00 77.12 113 GLY A CA 1
ATOM 912 C C . GLY A 1 113 ? 9.112 8.023 -1.912 1.00 77.12 113 GLY A C 1
ATOM 913 O O . GLY A 1 113 ? 8.418 8.138 -0.903 1.00 77.12 113 GLY A O 1
ATOM 914 N N . LEU A 1 114 ? 9.138 6.886 -2.614 1.00 82.94 114 LEU A N 1
ATOM 915 C CA . LEU A 1 114 ? 8.372 5.689 -2.234 1.00 82.94 114 LEU A CA 1
ATOM 916 C C . LEU A 1 114 ? 8.647 5.249 -0.779 1.00 82.94 114 LEU A C 1
ATOM 918 O O . LEU A 1 114 ? 7.770 4.694 -0.121 1.00 82.94 114 LEU A O 1
ATOM 922 N N . GLY A 1 115 ? 9.864 5.507 -0.285 1.00 85.75 115 GLY A N 1
ATOM 923 C CA . GLY A 1 115 ? 10.269 5.237 1.095 1.00 85.75 115 GLY A CA 1
ATOM 924 C C . GLY A 1 115 ? 9.561 6.120 2.123 1.00 85.75 115 GLY A C 1
ATOM 925 O O . GLY A 1 115 ? 9.026 5.589 3.090 1.00 85.75 115 GLY A O 1
ATOM 926 N N . ASP A 1 116 ? 9.495 7.431 1.887 1.00 89.00 116 ASP A N 1
ATOM 927 C CA . ASP A 1 116 ? 8.845 8.379 2.804 1.00 89.00 116 ASP A CA 1
ATOM 928 C C . ASP A 1 116 ? 7.347 8.065 2.910 1.00 89.00 116 ASP A C 1
ATOM 930 O O . ASP A 1 116 ? 6.790 7.942 4.000 1.00 89.00 116 ASP A O 1
ATOM 934 N N . LEU A 1 117 ? 6.714 7.799 1.761 1.00 88.50 117 LEU A N 1
ATOM 935 C CA . LEU A 1 117 ? 5.317 7.377 1.702 1.00 88.50 117 LEU A CA 1
ATOM 936 C C . LEU A 1 117 ? 5.079 6.067 2.470 1.00 88.50 117 LEU A C 1
ATOM 938 O O . LEU A 1 117 ? 4.037 5.888 3.102 1.00 88.50 117 LEU A O 1
ATOM 942 N N . HIS A 1 118 ? 6.031 5.134 2.423 1.00 90.06 118 HIS A N 1
ATOM 943 C CA . HIS A 1 118 ? 5.937 3.893 3.183 1.00 90.06 118 HIS A CA 1
ATOM 944 C C . HIS A 1 118 ? 6.027 4.109 4.690 1.00 90.06 118 HIS A C 1
ATOM 946 O O . HIS A 1 118 ? 5.291 3.456 5.435 1.00 90.06 118 HIS A O 1
ATOM 952 N N . GLU A 1 119 ? 6.887 5.013 5.147 1.00 92.56 119 GLU A N 1
ATOM 953 C CA . GLU A 1 119 ? 6.983 5.360 6.563 1.00 92.56 119 GLU A CA 1
ATOM 954 C C . GLU A 1 119 ? 5.674 5.984 7.061 1.00 92.56 119 GLU A C 1
ATOM 956 O O . GLU A 1 119 ? 5.087 5.486 8.028 1.00 92.56 119 GLU A O 1
ATOM 961 N N . GLU A 1 120 ? 5.144 6.970 6.331 1.00 91.75 120 GLU A N 1
ATOM 962 C CA . GLU A 1 120 ? 3.872 7.626 6.654 1.00 91.75 120 GLU A CA 1
ATOM 963 C C . GLU A 1 120 ? 2.699 6.631 6.698 1.00 91.75 120 GLU A C 1
ATOM 965 O O . GLU A 1 120 ? 1.935 6.587 7.667 1.00 91.75 120 GLU A O 1
ATOM 970 N N . LEU A 1 121 ? 2.553 5.776 5.677 1.00 92.88 121 LEU A N 1
ATOM 971 C CA . LEU A 1 121 ? 1.464 4.792 5.633 1.00 92.88 121 LEU A CA 1
ATOM 972 C C . LEU A 1 121 ? 1.610 3.713 6.715 1.00 92.88 121 LEU A C 1
ATOM 974 O O . LEU A 1 121 ? 0.602 3.210 7.223 1.00 92.88 121 LEU A O 1
ATOM 978 N N . THR A 1 122 ? 2.838 3.382 7.113 1.00 94.25 122 THR A N 1
ATOM 979 C CA . THR A 1 122 ? 3.101 2.442 8.209 1.00 94.25 122 THR A CA 1
ATOM 980 C C . THR A 1 122 ? 2.745 3.040 9.565 1.00 94.25 122 THR A C 1
ATOM 982 O O . THR A 1 122 ? 2.138 2.352 10.394 1.00 94.25 122 THR A O 1
ATOM 985 N N . GLU A 1 123 ? 3.050 4.318 9.792 1.00 95.94 123 GLU A N 1
ATOM 986 C CA . GLU A 1 123 ? 2.626 5.020 11.002 1.00 95.94 123 GLU A CA 1
ATOM 987 C C . GLU A 1 123 ? 1.098 5.110 11.093 1.00 95.94 123 GLU A C 1
ATOM 989 O O . GLU A 1 123 ? 0.522 4.740 12.122 1.00 95.94 123 GLU A O 1
ATOM 994 N N . LEU A 1 124 ? 0.431 5.484 9.999 1.00 94.88 124 LEU A N 1
ATOM 995 C CA . LEU A 1 124 ? -1.030 5.519 9.933 1.00 94.88 124 LEU A CA 1
ATOM 996 C C . LEU A 1 124 ? -1.646 4.135 10.173 1.00 94.88 124 LEU A C 1
ATOM 998 O O . LEU A 1 124 ? -2.624 4.014 10.911 1.00 94.88 124 LEU A O 1
ATOM 1002 N N . GLU A 1 125 ? -1.077 3.062 9.605 1.00 94.81 125 GLU A N 1
ATOM 1003 C CA . GLU A 1 125 ? -1.539 1.689 9.860 1.00 94.81 125 GLU A CA 1
ATOM 1004 C C . GLU A 1 125 ? -1.440 1.340 11.353 1.00 94.81 125 GLU A C 1
ATOM 1006 O O . GLU A 1 125 ? -2.361 0.723 11.904 1.00 94.81 125 GLU A O 1
ATOM 1011 N N . ARG A 1 126 ? -0.345 1.735 12.015 1.00 96.00 126 ARG A N 1
ATOM 1012 C CA . ARG A 1 126 ? -0.147 1.528 13.453 1.00 96.00 126 ARG A CA 1
ATOM 1013 C C . ARG A 1 126 ? -1.196 2.282 14.264 1.00 96.00 126 ARG A C 1
ATOM 1015 O O . ARG A 1 126 ? -1.874 1.658 15.080 1.00 96.00 126 ARG A O 1
ATOM 1022 N N . GLU A 1 127 ? -1.375 3.577 14.020 1.00 96.38 127 GLU A N 1
ATOM 1023 C CA . GLU A 1 127 ? -2.345 4.408 14.742 1.00 96.38 127 GLU A CA 1
ATOM 1024 C C . GLU A 1 127 ? -3.767 3.847 14.612 1.00 96.38 127 GLU A C 1
ATOM 1026 O O . GLU A 1 127 ? -4.471 3.632 15.600 1.00 96.38 127 GLU A O 1
ATOM 1031 N N . ILE A 1 128 ? -4.159 3.495 13.393 1.00 94.06 128 ILE A N 1
ATOM 1032 C CA . ILE A 1 128 ? -5.470 2.936 13.077 1.00 94.06 128 ILE A CA 1
ATOM 1033 C C . ILE A 1 128 ? -5.705 1.577 13.761 1.00 94.06 128 ILE A C 1
ATOM 1035 O O . ILE A 1 128 ? -6.844 1.252 14.116 1.00 94.06 128 ILE A O 1
ATOM 1039 N N . LYS A 1 129 ? -4.664 0.758 13.951 1.00 94.50 129 LYS A N 1
ATOM 1040 C CA . LYS A 1 129 ? -4.753 -0.497 14.722 1.00 94.50 129 LYS A CA 1
ATOM 1041 C C . LYS A 1 129 ? -4.827 -0.242 16.225 1.00 94.50 129 LYS A C 1
ATOM 1043 O O . LYS A 1 129 ? -5.574 -0.932 16.919 1.00 94.50 129 LYS A O 1
ATOM 1048 N N . GLU A 1 130 ? -4.087 0.739 16.731 1.00 96.88 130 GLU A N 1
ATOM 1049 C CA . GLU A 1 130 ? -4.147 1.138 18.137 1.00 96.88 130 GLU A CA 1
ATOM 1050 C C . GLU A 1 130 ? -5.521 1.694 18.506 1.00 96.88 130 GLU A C 1
ATOM 1052 O O . GLU A 1 130 ? -6.076 1.311 19.536 1.00 96.88 130 GLU A O 1
ATOM 1057 N N . MET A 1 131 ? -6.101 2.545 17.657 1.00 95.69 131 MET A N 1
ATOM 1058 C CA . MET A 1 131 ? -7.450 3.077 17.845 1.00 95.69 131 MET A CA 1
ATOM 1059 C C . MET A 1 131 ? -8.497 1.963 17.903 1.00 95.69 131 MET A C 1
ATOM 1061 O O . MET A 1 131 ? -9.301 1.946 18.831 1.00 95.69 131 MET A O 1
ATOM 1065 N N . ASP A 1 132 ? -8.443 0.983 16.995 1.00 94.31 132 ASP A N 1
ATOM 1066 C CA . ASP A 1 132 ? -9.322 -0.193 17.062 1.00 94.31 132 ASP A CA 1
ATOM 1067 C C . ASP A 1 132 ? -9.144 -0.972 18.373 1.00 94.31 132 ASP A C 1
ATOM 1069 O O . ASP A 1 132 ? -10.118 -1.451 18.957 1.00 94.31 132 ASP A O 1
ATOM 1073 N N . GLY A 1 133 ? -7.901 -1.131 18.835 1.00 96.62 133 GLY A N 1
ATOM 1074 C CA . GLY A 1 133 ? -7.593 -1.802 20.097 1.00 96.62 133 GLY A CA 1
ATOM 1075 C C . GLY A 1 133 ? -8.184 -1.067 21.300 1.00 96.62 133 GLY A C 1
ATOM 1076 O O . GLY A 1 133 ? -8.829 -1.691 22.149 1.00 96.62 133 GLY A O 1
ATOM 1077 N N . ARG A 1 134 ? -8.019 0.261 21.338 1.00 96.75 134 ARG A N 1
ATOM 1078 C CA . ARG A 1 134 ? -8.595 1.143 22.364 1.00 96.75 134 ARG A CA 1
ATOM 1079 C C . ARG A 1 134 ? -10.121 1.091 22.339 1.00 96.75 134 ARG A C 1
ATOM 1081 O O . ARG A 1 134 ? -10.716 0.896 23.396 1.00 96.75 134 ARG A O 1
ATOM 1088 N N . GLN A 1 135 ? -10.735 1.167 21.158 1.00 95.69 135 GLN A N 1
ATOM 1089 C CA . GLN A 1 135 ? -12.187 1.087 20.995 1.00 95.69 135 GLN A CA 1
ATOM 1090 C C . GLN A 1 135 ? -12.730 -0.227 21.559 1.00 95.69 135 GLN A C 1
ATOM 1092 O O . GLN A 1 135 ? -13.573 -0.215 22.447 1.00 95.69 135 GLN A O 1
ATOM 1097 N N . ARG A 1 136 ? -12.161 -1.369 21.152 1.00 96.31 136 ARG A N 1
ATOM 1098 C CA . ARG A 1 136 ? -12.589 -2.683 21.661 1.00 96.31 136 ARG A CA 1
ATOM 1099 C C . ARG A 1 136 ? -12.407 -2.817 23.170 1.00 96.31 136 ARG A C 1
ATOM 1101 O O . ARG A 1 136 ? -13.183 -3.514 23.814 1.00 96.31 136 ARG A O 1
ATOM 1108 N N . SER A 1 137 ? -11.356 -2.221 23.735 1.00 97.44 137 SER A N 1
ATOM 1109 C CA . SER A 1 137 ? -11.149 -2.231 25.186 1.00 97.44 137 SER A CA 1
ATOM 1110 C C . SER A 1 137 ? -12.208 -1.412 25.912 1.00 97.44 137 SER A C 1
ATOM 1112 O O . SER A 1 137 ? -12.731 -1.869 26.923 1.00 97.44 137 SER A O 1
ATOM 1114 N N . MET A 1 138 ? -12.532 -0.231 25.386 1.00 97.38 138 MET A N 1
ATOM 1115 C CA . MET A 1 138 ? -13.577 0.626 25.934 1.00 97.38 138 MET A CA 1
ATOM 1116 C C . MET A 1 138 ? -14.944 -0.051 25.850 1.00 97.38 138 MET A C 1
ATOM 1118 O O . MET A 1 138 ? -15.661 -0.074 26.846 1.00 97.38 138 MET A O 1
ATOM 1122 N N . ASP A 1 139 ? -15.257 -0.672 24.711 1.00 97.19 139 ASP A N 1
ATOM 1123 C CA . ASP A 1 139 ? -16.502 -1.411 24.515 1.00 97.19 139 ASP A CA 1
ATOM 1124 C C . ASP A 1 139 ? -16.616 -2.566 25.516 1.00 97.19 139 ASP A C 1
ATOM 1126 O O . ASP A 1 139 ? -17.664 -2.732 26.131 1.00 97.19 139 ASP A O 1
ATOM 1130 N N . ARG A 1 140 ? -15.550 -3.347 25.744 1.00 97.62 140 ARG A N 1
ATOM 1131 C CA . ARG A 1 140 ? -15.570 -4.420 26.757 1.00 97.62 140 ARG A CA 1
ATOM 1132 C C . ARG A 1 140 ? -15.843 -3.877 28.155 1.00 97.62 140 ARG A C 1
ATOM 1134 O O . ARG A 1 140 ? -16.789 -4.319 28.795 1.00 97.62 140 ARG A O 1
ATOM 1141 N N . SER A 1 141 ? -15.084 -2.874 28.593 1.00 97.75 141 SER A N 1
ATOM 1142 C CA . SER A 1 141 ? -15.281 -2.275 29.918 1.00 97.75 141 SER A CA 1
ATOM 1143 C C . SER A 1 141 ? -16.647 -1.600 30.073 1.00 97.75 141 SER A C 1
ATOM 1145 O O . SER A 1 141 ? -17.170 -1.517 31.182 1.00 97.75 141 SER A O 1
ATOM 1147 N N . TYR A 1 142 ? -17.233 -1.098 28.984 1.00 97.94 142 TYR A N 1
ATOM 1148 C CA . TYR A 1 142 ? -18.595 -0.575 28.984 1.00 97.94 142 TYR A CA 1
ATOM 1149 C C . TYR A 1 142 ? -19.626 -1.692 29.181 1.00 97.94 142 TYR A C 1
ATOM 1151 O O . TYR A 1 142 ? -20.476 -1.570 30.062 1.00 97.94 142 TYR A O 1
ATOM 1159 N N . HIS A 1 143 ? -19.525 -2.789 28.423 1.00 97.94 143 HIS A N 1
ATOM 1160 C CA . HIS A 1 143 ? -20.439 -3.927 28.553 1.00 97.94 143 HIS A CA 1
ATOM 1161 C C . HIS A 1 143 ? -20.325 -4.606 29.924 1.00 97.94 143 HIS A C 1
ATOM 1163 O O . HIS A 1 143 ? -21.351 -4.864 30.540 1.00 97.94 143 HIS A O 1
ATOM 1169 N N . GLU A 1 144 ? -19.116 -4.784 30.462 1.00 97.31 144 GLU A N 1
ATOM 1170 C CA . GLU A 1 144 ? -18.905 -5.302 31.825 1.00 97.31 144 GLU A CA 1
ATOM 1171 C C . GLU A 1 144 ? -19.655 -4.455 32.867 1.00 97.31 144 GLU A C 1
ATOM 1173 O O . GLU A 1 144 ? -20.385 -4.967 33.715 1.00 97.31 144 GLU A O 1
ATOM 1178 N N . LYS A 1 145 ? -19.533 -3.123 32.786 1.00 97.00 145 LYS A N 1
ATOM 1179 C CA . LYS A 1 145 ? -20.247 -2.210 33.692 1.00 97.00 145 LYS A CA 1
ATOM 1180 C C . LYS A 1 145 ? -21.758 -2.257 33.497 1.00 97.00 145 LYS A C 1
ATOM 1182 O O . LYS A 1 145 ? -22.493 -2.152 34.477 1.00 97.00 145 LYS A O 1
ATOM 1187 N N . LEU A 1 146 ? -22.218 -2.395 32.256 1.00 97.94 146 LEU A N 1
ATOM 1188 C CA . LEU A 1 146 ? -23.636 -2.511 31.938 1.00 97.94 146 LEU A CA 1
ATOM 1189 C C . LEU A 1 146 ? -24.228 -3.791 32.540 1.00 97.94 146 LEU A C 1
ATOM 1191 O O . LEU A 1 146 ? -25.281 -3.731 33.169 1.00 97.94 146 LEU A O 1
ATOM 1195 N N . GLU A 1 147 ? -23.528 -4.919 32.417 1.00 97.00 147 GLU A N 1
ATOM 1196 C CA . GLU A 1 147 ? -23.918 -6.195 33.022 1.00 97.00 147 GLU A CA 1
ATOM 1197 C C . GLU A 1 147 ? -23.997 -6.087 34.548 1.00 97.00 147 GLU A C 1
ATOM 1199 O O . GLU A 1 147 ? -25.008 -6.466 35.142 1.00 97.00 147 GLU A O 1
ATOM 1204 N N . HIS A 1 148 ? -22.986 -5.492 35.189 1.00 96.69 148 HIS A N 1
ATOM 1205 C CA . HIS A 1 148 ? -23.016 -5.242 36.631 1.00 96.69 148 HIS A CA 1
ATOM 1206 C C . HIS A 1 148 ? -24.219 -4.391 37.050 1.00 96.69 148 HIS A C 1
ATOM 1208 O O . HIS A 1 148 ? -24.885 -4.705 38.036 1.00 96.69 148 HIS A O 1
ATOM 1214 N N . LEU A 1 149 ? -24.521 -3.332 36.298 1.00 97.25 149 LEU A N 1
ATOM 1215 C CA . LEU A 1 149 ? -25.656 -2.461 36.581 1.00 97.25 149 LEU A CA 1
ATOM 1216 C C . LEU A 1 149 ? -26.991 -3.205 36.433 1.00 97.25 149 LEU A C 1
ATOM 1218 O O . LEU A 1 149 ? -27.861 -3.051 37.288 1.00 97.25 149 LEU A O 1
ATOM 1222 N N . MET A 1 150 ? -27.135 -4.056 35.413 1.00 95.25 150 MET A N 1
ATOM 1223 C CA . MET A 1 150 ? -28.327 -4.892 35.238 1.00 95.25 150 MET A CA 1
ATOM 1224 C C . MET A 1 150 ? -28.512 -5.890 36.387 1.00 95.25 150 MET A C 1
ATOM 1226 O O . MET A 1 150 ? -29.633 -6.068 36.858 1.00 95.25 150 MET A O 1
ATOM 1230 N N . VAL A 1 151 ? -27.433 -6.509 36.881 1.00 95.94 151 VAL A N 1
ATOM 1231 C CA . VAL A 1 151 ? -27.501 -7.417 38.041 1.00 95.94 151 VAL A CA 1
ATOM 1232 C C . VAL A 1 151 ? -27.962 -6.672 39.292 1.00 95.94 151 VAL A C 1
ATOM 1234 O O . VAL A 1 151 ? -28.815 -7.176 40.018 1.00 95.94 151 VAL A O 1
ATOM 1237 N N . VAL A 1 152 ? -27.439 -5.466 39.532 1.00 94.81 152 VAL A N 1
ATOM 1238 C CA . VAL A 1 152 ? -27.840 -4.646 40.685 1.00 94.81 152 VAL A CA 1
ATOM 1239 C C . VAL A 1 152 ? -29.307 -4.234 40.586 1.00 94.81 152 VAL A C 1
ATOM 1241 O O . VAL A 1 152 ? -30.038 -4.395 41.556 1.00 94.81 152 VAL A O 1
ATOM 1244 N N . GLN A 1 153 ? -29.760 -3.766 39.421 1.00 94.31 153 GLN A N 1
ATOM 1245 C CA . GLN A 1 153 ? -31.169 -3.417 39.211 1.00 94.31 153 GLN A CA 1
ATOM 1246 C C . GLN A 1 153 ? -32.085 -4.621 39.415 1.00 94.31 153 GLN A C 1
ATOM 1248 O O . GLN A 1 153 ? -33.112 -4.516 40.077 1.00 94.31 153 GLN A O 1
ATOM 1253 N N . ARG A 1 154 ? -31.690 -5.789 38.899 1.00 93.06 154 ARG A N 1
ATOM 1254 C CA . ARG A 1 154 ? -32.470 -7.009 39.078 1.00 93.06 154 ARG A CA 1
ATOM 1255 C C . ARG A 1 154 ? -32.523 -7.450 40.541 1.00 93.06 154 ARG A C 1
ATOM 1257 O O . ARG A 1 154 ? -33.569 -7.900 40.991 1.00 93.06 154 ARG A O 1
ATOM 1264 N N . ALA A 1 155 ? -31.418 -7.328 41.275 1.00 92.19 155 ALA A N 1
ATOM 1265 C CA . ALA A 1 155 ? -31.380 -7.629 42.703 1.00 92.19 155 ALA A CA 1
ATOM 1266 C C . ALA A 1 155 ? -32.272 -6.673 43.513 1.00 92.19 155 ALA A C 1
ATOM 1268 O O . ALA A 1 155 ? -32.958 -7.126 44.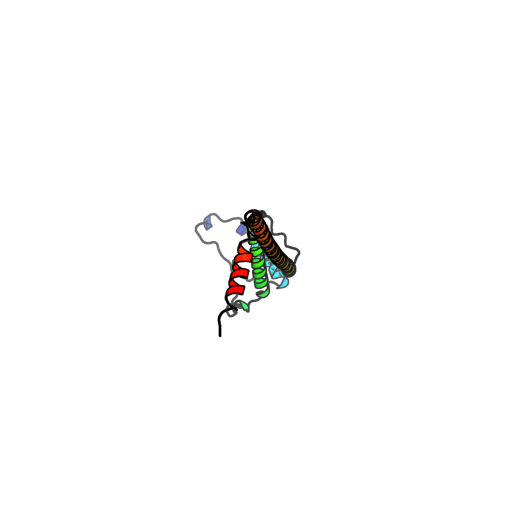423 1.00 92.19 155 ALA A O 1
ATOM 1269 N N . ASP A 1 156 ? -32.303 -5.386 43.157 1.00 91.56 156 ASP A N 1
ATOM 1270 C CA . ASP A 1 156 ? -33.176 -4.386 43.782 1.00 91.56 156 ASP A CA 1
ATOM 1271 C C . ASP A 1 156 ? -34.663 -4.680 43.512 1.00 91.56 156 ASP A C 1
ATOM 1273 O O . ASP A 1 156 ? -35.477 -4.687 44.433 1.00 91.56 156 ASP A O 1
ATOM 1277 N N . GLU A 1 157 ? -35.021 -5.044 42.274 1.00 89.81 157 GLU A N 1
ATOM 1278 C CA . GLU A 1 157 ? -36.379 -5.487 41.926 1.00 89.81 157 GLU A CA 1
ATOM 1279 C C . GLU A 1 157 ? -36.819 -6.724 42.717 1.00 89.81 157 GLU A C 1
ATOM 1281 O O . GLU A 1 157 ? -37.951 -6.777 43.192 1.00 89.81 157 GLU A O 1
ATOM 1286 N N . GLU A 1 158 ? -35.954 -7.733 42.845 1.00 86.25 158 GLU A N 1
ATOM 1287 C CA . GLU A 1 158 ? -36.264 -8.942 43.616 1.00 86.25 158 GLU A CA 1
ATOM 1288 C C . GLU A 1 158 ? -36.351 -8.647 45.118 1.00 86.25 158 GLU A C 1
ATOM 1290 O O . GLU A 1 158 ? -37.207 -9.217 45.787 1.00 86.25 158 GLU A O 1
ATOM 1295 N N . LEU A 1 159 ? -35.543 -7.722 45.648 1.00 83.06 159 LEU A N 1
ATOM 1296 C CA . LEU A 1 159 ? -35.638 -7.270 47.040 1.00 83.06 159 LEU A CA 1
ATOM 1297 C C . LEU A 1 159 ? -36.965 -6.541 47.304 1.00 83.06 159 LEU A C 1
ATOM 1299 O O . LEU A 1 159 ? -37.620 -6.801 48.307 1.00 83.06 159 LEU A O 1
ATOM 1303 N N . LEU A 1 160 ? -37.384 -5.668 46.384 1.00 79.62 160 LEU A N 1
ATOM 1304 C CA . LEU A 1 160 ? -38.670 -4.964 46.441 1.00 79.62 160 LEU A CA 1
ATOM 1305 C C . LEU A 1 160 ? -39.863 -5.909 46.235 1.00 79.62 160 LEU A C 1
ATOM 1307 O O . LEU A 1 160 ? -40.948 -5.666 46.757 1.00 79.62 160 LEU A O 1
ATOM 1311 N N . ARG A 1 161 ? -39.690 -6.988 45.461 1.00 74.31 161 ARG A N 1
ATOM 1312 C CA . ARG A 1 161 ? -40.718 -8.019 45.249 1.00 74.31 161 ARG A CA 1
ATOM 1313 C C . ARG A 1 161 ? -40.811 -8.982 46.428 1.00 74.31 161 ARG A C 1
ATOM 1315 O O . ARG A 1 161 ? -41.904 -9.459 46.735 1.00 74.31 161 ARG A O 1
ATOM 1322 N N . ALA A 1 162 ? -39.688 -9.249 47.085 1.00 65.25 162 ALA A N 1
ATOM 1323 C CA . ALA A 1 162 ? -39.599 -9.954 48.351 1.00 65.25 162 ALA A CA 1
ATOM 1324 C C . ALA A 1 162 ? -39.979 -9.021 49.515 1.00 65.25 162 ALA A C 1
ATOM 1326 O O . ALA A 1 162 ? -39.219 -8.838 50.462 1.00 65.25 162 ALA A O 1
ATOM 1327 N N . GLU A 1 163 ? -41.189 -8.456 49.479 1.00 53.69 163 GLU A N 1
ATOM 1328 C CA . GLU A 1 163 ? -41.843 -8.022 50.715 1.00 53.69 163 GLU A CA 1
ATOM 1329 C C . GLU A 1 163 ? -41.842 -9.213 51.688 1.00 53.69 163 GLU A C 1
ATOM 1331 O O . GLU A 1 163 ? -42.112 -10.344 51.262 1.00 53.69 163 GLU A O 1
ATOM 1336 N N . PRO A 1 164 ? -41.501 -9.009 52.973 1.00 53.34 164 PRO A N 1
ATOM 1337 C CA . PRO A 1 164 ? -41.183 -10.090 53.884 1.00 53.34 164 PRO A CA 1
ATOM 1338 C C . PRO A 1 164 ? -42.409 -10.980 54.056 1.00 53.34 164 PRO A C 1
ATOM 1340 O O . PRO A 1 164 ? -43.328 -10.678 54.822 1.00 53.34 164 PRO A O 1
ATOM 1343 N N . SER A 1 165 ? -42.407 -12.137 53.397 1.00 45.69 165 SER A N 1
ATOM 1344 C CA . SER A 1 165 ? -43.164 -13.278 53.879 1.00 45.69 165 SER A CA 1
ATOM 1345 C C . SER A 1 165 ? -42.554 -13.653 55.226 1.00 45.69 165 SER A C 1
ATOM 1347 O O . SER A 1 165 ? -41.597 -14.416 55.291 1.00 45.69 165 SER A O 1
ATOM 1349 N N . ARG A 1 166 ? -43.065 -12.994 56.274 1.00 48.81 166 ARG A N 1
ATOM 1350 C CA . ARG A 1 166 ? -43.145 -13.434 57.667 1.00 48.81 166 ARG A CA 1
ATOM 1351 C C . ARG A 1 166 ? -42.188 -14.584 57.983 1.00 48.81 166 ARG A C 1
ATOM 1353 O O . ARG A 1 166 ? -42.597 -15.737 57.959 1.00 48.81 166 ARG A O 1
ATOM 1360 N N . VAL A 1 167 ? -40.976 -14.255 58.424 1.00 51.38 167 V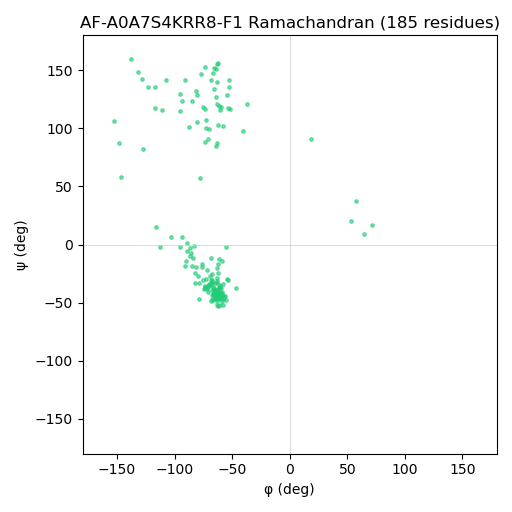AL A N 1
ATOM 1361 C CA . VAL A 1 167 ? -40.460 -14.997 59.576 1.00 51.38 167 VAL A CA 1
ATOM 1362 C C . VAL A 1 167 ? -41.312 -14.507 60.737 1.00 51.38 167 VAL A C 1
ATOM 1364 O O . VAL A 1 167 ? -41.075 -13.443 61.310 1.00 51.38 167 VAL A O 1
ATOM 1367 N N . THR A 1 168 ? -42.423 -15.196 60.983 1.00 47.28 168 THR A N 1
ATOM 1368 C CA . THR A 1 168 ? -43.125 -15.025 62.247 1.00 47.28 168 THR A CA 1
ATOM 1369 C C . THR A 1 168 ? -42.180 -15.483 63.341 1.00 47.28 168 THR A C 1
ATOM 1371 O O . THR A 1 168 ? -41.534 -16.515 63.214 1.00 47.28 168 THR A O 1
ATOM 1374 N N . SER A 1 169 ? -42.155 -14.771 64.462 1.00 48.66 169 SER A N 1
ATOM 1375 C CA . SER A 1 169 ? -41.500 -15.222 65.695 1.00 48.66 169 SER A CA 1
ATOM 1376 C C . SER A 1 169 ? -41.991 -16.595 66.199 1.00 48.66 169 SER A C 1
ATOM 1378 O O . SER A 1 169 ? -41.478 -17.077 67.197 1.00 48.66 169 SER A O 1
ATOM 1380 N N . ALA A 1 170 ? -42.963 -17.221 65.522 1.00 50.59 170 ALA A N 1
ATOM 1381 C CA . ALA A 1 170 ? -43.432 -18.578 65.768 1.00 50.59 170 ALA A CA 1
ATOM 1382 C C . ALA A 1 170 ? -42.436 -19.664 65.311 1.00 50.59 170 ALA A C 1
ATOM 1384 O O . ALA A 1 170 ? -42.372 -20.706 65.952 1.00 50.59 170 ALA A O 1
ATOM 1385 N N . ASP A 1 171 ? -41.616 -19.423 64.281 1.00 49.19 171 ASP A N 1
ATOM 1386 C CA . ASP A 1 171 ? -40.719 -20.466 63.746 1.00 49.19 171 ASP A CA 1
ATOM 1387 C C .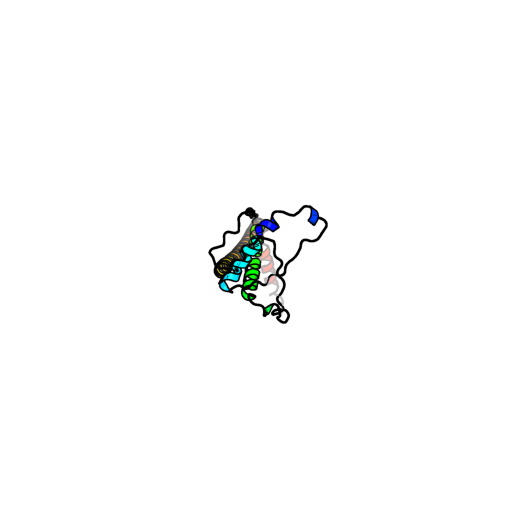 ASP A 1 171 ? -39.428 -20.622 64.580 1.00 49.19 171 ASP A C 1
ATOM 1389 O O . ASP A 1 171 ? -38.784 -21.667 64.559 1.00 49.19 171 ASP A O 1
ATOM 1393 N N . VAL A 1 172 ? -39.068 -19.609 65.381 1.00 53.09 172 VAL A N 1
ATOM 1394 C CA . VAL A 1 172 ? -37.903 -19.659 66.292 1.00 53.09 172 VAL A CA 1
ATOM 1395 C C . VAL A 1 172 ? -38.242 -20.377 67.614 1.00 53.09 172 VAL A C 1
ATOM 1397 O O . VAL A 1 172 ? -37.364 -20.953 68.261 1.00 53.09 172 VAL A O 1
ATOM 1400 N N . GLU A 1 173 ? -39.518 -20.400 68.017 1.00 50.19 173 GLU A N 1
ATOM 1401 C CA . GLU A 1 173 ? -39.960 -21.128 69.218 1.00 50.19 173 GLU A CA 1
ATOM 1402 C C . GLU A 1 173 ? -40.130 -22.640 68.968 1.00 50.19 173 GLU A C 1
ATOM 1404 O O . GLU A 1 173 ? -39.920 -23.433 69.886 1.00 50.19 173 GLU A O 1
ATOM 1409 N N . GLU A 1 174 ? -40.416 -23.073 67.733 1.00 48.75 174 GLU A N 1
ATOM 1410 C CA . GLU A 1 174 ? -40.519 -24.504 67.400 1.00 48.75 174 GLU A CA 1
ATOM 1411 C C . GLU A 1 174 ? -39.139 -25.193 67.354 1.00 48.75 174 GLU A C 1
ATOM 1413 O O . GLU A 1 174 ? -38.990 -26.319 67.834 1.00 48.75 174 GLU A O 1
ATOM 1418 N N . GLU A 1 175 ? -38.092 -24.495 66.896 1.00 46.94 175 GLU A N 1
ATOM 1419 C CA . GLU A 1 175 ? -36.726 -25.042 66.877 1.00 46.94 175 GLU A CA 1
ATOM 1420 C C . GLU A 1 175 ? -36.095 -25.098 68.284 1.00 46.94 175 GLU A C 1
ATOM 1422 O O . GLU A 1 175 ? -35.418 -26.065 68.636 1.00 46.94 175 GLU A O 1
ATOM 1427 N N . THR A 1 176 ? -36.372 -24.111 69.144 1.00 49.56 176 THR A N 1
ATOM 1428 C CA . THR A 1 176 ? -35.871 -24.102 70.534 1.00 49.56 176 THR A CA 1
ATOM 1429 C C . THR A 1 176 ? -36.628 -25.072 71.451 1.00 49.56 176 THR A C 1
ATOM 1431 O O . THR A 1 176 ? -36.019 -25.653 72.352 1.00 49.56 176 THR A O 1
ATOM 1434 N N . GLY A 1 177 ? -37.916 -25.333 71.193 1.00 48.44 177 GLY A N 1
ATOM 1435 C CA . GLY A 1 177 ? -38.693 -26.371 71.880 1.00 48.44 177 GLY A CA 1
ATOM 1436 C C . GLY A 1 177 ? -38.278 -27.804 71.515 1.00 48.44 177 GLY A C 1
ATOM 1437 O O . GLY A 1 177 ? -38.278 -28.680 72.383 1.00 48.44 177 GLY A O 1
ATOM 1438 N N . ALA A 1 178 ? -37.864 -28.045 70.266 1.00 51.38 178 ALA A N 1
ATOM 1439 C CA . ALA A 1 178 ? -37.364 -29.348 69.820 1.00 51.38 178 ALA A CA 1
ATOM 1440 C C . ALA A 1 178 ? -35.976 -29.683 70.404 1.00 51.38 178 ALA A C 1
ATOM 1442 O O . ALA A 1 178 ? -35.730 -30.824 70.792 1.00 51.38 178 ALA A O 1
ATOM 1443 N N . LEU A 1 179 ? -35.098 -28.685 70.561 1.00 48.84 179 LEU A N 1
ATOM 1444 C CA . LEU A 1 179 ? -33.771 -28.861 71.167 1.00 48.84 179 LEU A CA 1
ATOM 1445 C C . LEU A 1 179 ? -33.812 -29.151 72.680 1.00 48.84 179 LEU A C 1
ATOM 1447 O O . LEU A 1 179 ? -32.930 -29.840 73.184 1.00 48.84 179 LEU A O 1
ATOM 1451 N N . MET A 1 180 ? -34.839 -28.698 73.411 1.00 51.59 180 MET A N 1
ATOM 1452 C CA . MET A 1 180 ? -34.976 -28.994 74.851 1.00 51.59 180 MET A CA 1
ATOM 1453 C C . MET A 1 180 ? -35.630 -30.352 75.164 1.00 51.59 180 MET A C 1
ATOM 1455 O O . MET A 1 180 ? -35.582 -30.795 76.310 1.00 51.59 180 MET A O 1
ATOM 1459 N N . MET A 1 181 ? -36.219 -31.031 74.173 1.00 54.53 181 MET A N 1
ATOM 1460 C CA . MET A 1 181 ? -36.798 -32.375 74.340 1.00 54.53 181 MET A CA 1
ATOM 1461 C C . MET A 1 181 ? -35.797 -33.511 74.052 1.00 54.53 181 MET A C 1
ATOM 1463 O O . MET A 1 181 ? -36.022 -34.630 74.509 1.00 54.53 181 MET A O 1
ATOM 1467 N N . GLU A 1 182 ? -34.685 -33.256 73.348 1.00 50.72 182 GLU A N 1
ATOM 1468 C CA . GLU A 1 182 ? -33.683 -34.293 73.026 1.00 50.72 182 GLU A CA 1
ATOM 1469 C C . GLU A 1 182 ? -32.629 -34.534 74.128 1.00 50.72 182 GLU A C 1
ATOM 1471 O O . GLU A 1 182 ? -32.030 -35.609 74.160 1.00 50.72 182 GLU A O 1
ATOM 1476 N N . GLU A 1 183 ? -32.432 -33.618 75.085 1.00 49.28 183 GLU A N 1
ATOM 1477 C CA . GLU A 1 183 ? -31.476 -33.830 76.196 1.00 49.28 183 GLU A CA 1
ATOM 1478 C C . GLU A 1 183 ? -32.064 -34.586 77.408 1.00 49.28 183 GLU A C 1
ATOM 1480 O O . GLU A 1 183 ? -31.345 -34.909 78.351 1.00 49.28 183 GLU A O 1
ATOM 1485 N N . GLY A 1 184 ? -33.357 -34.931 77.397 1.00 46.34 184 GLY A N 1
ATOM 1486 C CA . GLY A 1 184 ? -34.044 -35.569 78.531 1.00 46.34 184 GLY A CA 1
ATOM 1487 C C . GLY A 1 184 ? -34.105 -37.102 78.531 1.00 46.34 184 GLY A C 1
ATOM 1488 O O . GLY A 1 184 ? -34.819 -37.665 79.358 1.00 46.34 184 GLY A O 1
ATOM 1489 N N . GLY A 1 185 ? -33.433 -37.799 77.608 1.00 49.41 185 GLY A N 1
ATOM 1490 C CA . GLY A 1 185 ? -33.732 -39.215 77.358 1.00 49.41 185 GLY A CA 1
ATOM 1491 C C . GLY A 1 185 ? -32.564 -40.102 76.950 1.00 49.41 185 GLY A C 1
ATOM 1492 O O . GLY A 1 185 ? -32.656 -40.739 75.906 1.00 49.41 185 GLY A O 1
ATOM 1493 N N . ARG A 1 186 ? -31.509 -40.198 77.769 1.00 43.03 186 ARG A N 1
ATOM 1494 C CA . ARG A 1 186 ? -30.589 -41.356 77.788 1.00 43.03 186 ARG 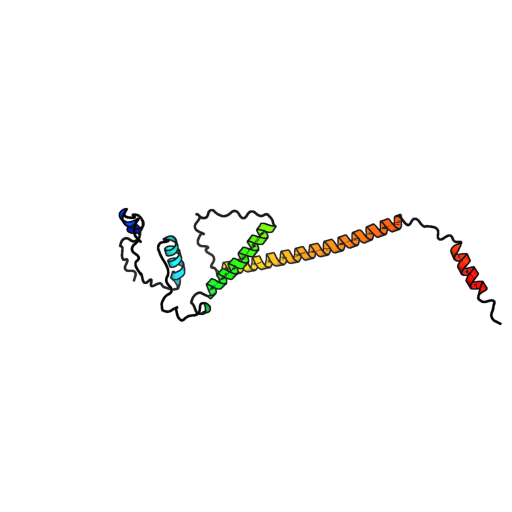A CA 1
ATOM 1495 C C . ARG A 1 186 ? -30.023 -41.583 79.203 1.00 43.03 186 ARG A C 1
ATOM 1497 O O . ARG A 1 186 ? -28.963 -41.056 79.529 1.00 43.03 186 ARG A O 1
ATOM 1504 N N . GLU A 1 187 ? -30.748 -42.358 80.016 1.00 42.47 187 GLU A N 1
ATOM 1505 C CA . GLU A 1 187 ? -30.169 -43.229 81.063 1.00 42.47 187 GLU A CA 1
ATOM 1506 C C . GLU A 1 187 ? -29.796 -44.590 80.456 1.00 42.47 187 GLU A C 1
ATOM 1508 O O . GLU A 1 187 ? -30.513 -45.033 79.524 1.00 42.47 187 GLU A O 1
#

Organism: Guillardia theta (NCBI:txid55529)

Foldseek 3Di:
DDDDPPDDPVPPVVDDDPVCPVDDDDDDDDDDDDDPVCVVVVVVVVVVVVPDDDDDDPVCPPPDPCRDPPPVVVVLVVVVVVLVVVVVVVCVVVVNDPPPDPPPPDPPPPPDDSVRVSVVSVVVSVVVVVVVVVVVVVVVVVVVVVVVVVVVVVVVVVVVVCPDPDPDPVVVVVVVVVVVVVVPDDD

Sequence (187 aa):
MVKACEMDIHERLRSPHPEDAFRSERMVLVQLLMEREAAHDSVDELARLECMHFIDSDANKDKTAFQRPWVSEVRLCDDLLRQLRLFRDKARRLGLSLNSLPLDEEPGRGSAGLGDLHEELTELEREIKEMDGRQRSMDRSYHEKLEHLMVVQRADEELLRAEPSRVTSADVEEETGALMMEEGGRE

InterPro domains:
  IPR002490 V-type ATPase, V0 complex, 116kDa subunit family [PF01496] (45-165)
  IPR002490 V-type ATPase, V0 complex, 116kDa subunit family [PTHR11629] (21-162)

Radius of gyration: 40.17 Å; Cα contacts (8 Å, |Δi|>4): 25; chains: 1; bounding box: 69×58×127 Å